Protein AF-A0A8H5JE79-F1 (afdb_monomer)

Solvent-accessible surface area (backbone atoms only — not comparable to full-atom values): 14947 Å² total; per-residue (Å²): 137,82,72,96,77,74,74,81,68,89,36,77,40,83,34,60,46,71,66,40,42,52,53,47,50,51,36,44,74,71,72,41,64,48,36,35,30,17,58,45,84,62,69,69,74,61,84,68,61,38,72,39,44,45,73,55,44,49,55,32,45,77,64,70,46,36,72,64,48,53,76,67,33,45,83,42,38,68,49,76,41,72,56,95,94,38,80,77,47,75,46,80,47,63,47,104,40,89,89,48,37,34,24,33,35,37,49,37,41,58,52,47,48,53,45,49,50,43,34,48,75,75,64,67,45,48,74,41,57,60,36,55,78,76,48,79,44,88,82,69,87,51,86,50,67,47,77,73,88,75,90,87,87,86,86,77,91,84,92,75,86,70,93,78,70,76,77,53,94,44,73,67,30,59,77,66,71,42,52,74,59,56,74,64,66,61,78,83,51,52,65,59,53,49,50,51,56,59,48,49,75,39,68,70,50,41,49,55,53,57,51,53,59,55,76,78,46,79,62,67,62,66,62,53,94,79,50,60,68,68,60,41,53,51,53,47,68,73,48,78,81,87,128

InterPro domains:
  IPR002938 FAD-binding domain [PF01494] (10-134)
  IPR036188 FAD/NAD(P)-binding domain superfamily [G3DSA:3.50.50.60] (6-153)
  IPR036188 FAD/NAD(P)-binding domain superfamily [SSF51905] (9-147)
  IPR050641 Rifampicin monooxygenase-like [PTHR43004] (9-137)

Sequence (243 aa):
MSSPDSKPHPVIIVGAGPVGLITAVNLVKLNVPVLILERNYEVDQSPRAAVYQPCAQAELFESGILDDVRKESVLNDVMTFWKNKERVASITKTQDAIVFPAGLNCPQPKLAKILVDHLLNKYNAEIKFCQKVIQIDPDAGLWRCAFGVKAGMIQMGGYSEDPLGIWADDEVAKEHNMEKWVRTATPEKRPEDTQYYESLADLPNQDMVHVKQWNITLDSRWMEEYEDPEVVKYRISLRPDRL

Structure (mmCIF, N/CA/C/O backbone):
data_AF-A0A8H5JE79-F1
#
_entry.id   AF-A0A8H5JE79-F1
#
loop_
_atom_site.group_PDB
_atom_site.id
_atom_site.type_symbol
_atom_site.label_atom_id
_atom_site.label_alt_id
_atom_site.label_comp_id
_atom_site.label_asym_id
_atom_site.label_entity_id
_atom_site.label_seq_id
_atom_site.pdbx_PDB_ins_code
_atom_site.Cartn_x
_atom_site.Cartn_y
_atom_site.Cartn_z
_atom_site.occupancy
_atom_site.B_iso_or_equiv
_atom_site.auth_seq_id
_atom_site.auth_comp_id
_atom_site.auth_asym_id
_atom_site.auth_atom_id
_atom_site.pdbx_PDB_model_num
ATOM 1 N N . MET A 1 1 ? -22.346 -9.248 28.963 1.00 30.88 1 MET A N 1
ATOM 2 C CA . MET A 1 1 ? -22.000 -8.044 29.747 1.00 30.88 1 MET A CA 1
ATOM 3 C C . MET A 1 1 ? -20.955 -7.278 28.951 1.00 30.88 1 MET A C 1
ATOM 5 O O . MET A 1 1 ? -19.875 -7.809 28.745 1.00 30.88 1 MET A O 1
ATOM 9 N N . SER A 1 2 ? -21.309 -6.126 28.381 1.00 35.28 2 SER A N 1
ATOM 10 C CA . SER A 1 2 ? -20.365 -5.243 27.682 1.00 35.28 2 SER A CA 1
ATOM 11 C C . SER A 1 2 ? -19.540 -4.476 28.713 1.00 35.28 2 SER A C 1
ATOM 13 O O . SER A 1 2 ? -20.116 -3.937 29.657 1.00 35.28 2 SER A O 1
ATOM 15 N N . SER A 1 3 ? -18.215 -4.463 28.556 1.00 34.31 3 SER A N 1
ATOM 16 C CA . SER A 1 3 ? -17.322 -3.707 29.440 1.00 34.31 3 SER A CA 1
ATOM 17 C C . SER A 1 3 ? -17.635 -2.198 29.348 1.00 34.31 3 SER A C 1
ATOM 19 O O . SER A 1 3 ? -17.895 -1.735 28.235 1.00 34.31 3 SER A O 1
ATOM 21 N N . PRO A 1 4 ? -17.624 -1.428 30.454 1.00 36.50 4 PRO A N 1
ATOM 22 C CA . PRO A 1 4 ? -18.112 -0.041 30.491 1.00 36.50 4 PRO A CA 1
ATOM 23 C C . PRO A 1 4 ? -17.281 0.993 29.707 1.00 36.50 4 PRO A C 1
ATOM 25 O O . PRO A 1 4 ? -17.724 2.128 29.573 1.00 36.50 4 PRO A O 1
ATOM 28 N N . ASP A 1 5 ? -16.116 0.616 29.168 1.00 42.38 5 ASP A N 1
ATOM 29 C CA . ASP A 1 5 ? -15.127 1.560 28.617 1.00 42.38 5 ASP A CA 1
ATOM 30 C C . ASP A 1 5 ? -14.991 1.563 27.084 1.00 42.38 5 ASP A C 1
ATOM 32 O O . ASP A 1 5 ? -14.139 2.269 26.540 1.00 42.38 5 ASP A O 1
ATOM 36 N N . SER A 1 6 ? -15.802 0.806 26.335 1.00 49.09 6 SER A N 1
ATOM 37 C CA . SER A 1 6 ? -15.681 0.814 24.870 1.00 49.09 6 SER A CA 1
ATOM 38 C C . SER A 1 6 ? -16.317 2.075 24.273 1.00 49.09 6 SER A C 1
ATOM 40 O O . SER A 1 6 ? -17.497 2.074 23.909 1.00 49.09 6 SER A O 1
ATOM 42 N N . LYS A 1 7 ? -15.545 3.160 24.146 1.00 52.25 7 LYS A N 1
ATOM 43 C CA . LYS A 1 7 ? -15.922 4.262 23.251 1.00 52.25 7 LYS A CA 1
ATOM 44 C C . LYS A 1 7 ? -16.071 3.699 21.829 1.00 52.25 7 LYS A C 1
ATOM 46 O O . LYS A 1 7 ? -15.156 3.022 21.362 1.00 52.25 7 LYS A O 1
ATOM 51 N N . PRO A 1 8 ? -17.197 3.938 21.139 1.00 55.88 8 PRO A N 1
ATOM 52 C CA . PRO A 1 8 ? -17.352 3.492 19.763 1.00 55.88 8 PRO A CA 1
ATOM 53 C C . PRO A 1 8 ? -16.317 4.191 18.873 1.00 55.88 8 PRO A C 1
ATOM 55 O O . PRO A 1 8 ? -16.150 5.409 18.949 1.00 55.88 8 PRO A O 1
ATOM 58 N N . HIS A 1 9 ? -15.622 3.423 18.032 1.00 64.25 9 HIS A N 1
ATOM 59 C CA . HIS A 1 9 ? -14.777 3.993 16.985 1.00 64.25 9 HIS A CA 1
ATOM 60 C C . HIS A 1 9 ? -15.682 4.515 15.863 1.00 64.25 9 HIS A C 1
ATOM 62 O O . HIS A 1 9 ? -16.521 3.751 15.380 1.00 64.25 9 HIS A O 1
ATOM 68 N N . PRO A 1 10 ? -15.541 5.782 15.433 1.00 71.31 10 PRO A N 1
ATOM 69 C CA . PRO A 1 10 ? -16.404 6.342 14.398 1.00 71.31 10 PRO A CA 1
ATOM 70 C C . PRO A 1 10 ? -16.154 5.696 13.030 1.00 71.31 10 PRO A C 1
ATOM 72 O O . PRO A 1 10 ? -17.079 5.605 12.228 1.00 71.31 10 PRO A O 1
ATOM 75 N N . VAL A 1 11 ? -14.933 5.207 12.779 1.00 80.69 11 VAL A N 1
ATOM 76 C CA . VAL A 1 11 ? -14.579 4.460 11.569 1.00 80.69 11 VAL A CA 1
ATOM 77 C C . VAL A 1 11 ? -13.753 3.225 11.929 1.00 80.69 11 VAL A C 1
ATOM 79 O O . VAL A 1 11 ? -12.786 3.304 12.690 1.00 80.69 11 VAL A O 1
ATOM 82 N N . ILE A 1 12 ? -14.120 2.083 11.343 1.00 83.88 12 ILE A N 1
ATOM 83 C CA . ILE A 1 12 ? -13.354 0.835 11.398 1.00 83.88 12 ILE A CA 1
ATOM 84 C C . ILE A 1 12 ? -12.925 0.479 9.975 1.00 83.88 12 ILE A C 1
ATOM 86 O O . ILE A 1 12 ? -13.758 0.411 9.073 1.00 83.88 12 ILE A O 1
ATOM 90 N N . ILE A 1 13 ? -11.632 0.232 9.783 1.00 84.62 13 ILE A N 1
ATOM 91 C CA . ILE A 1 13 ? -11.047 -0.214 8.517 1.00 84.62 13 ILE A CA 1
ATOM 92 C C . ILE A 1 13 ? -10.668 -1.684 8.661 1.00 84.62 13 ILE A C 1
ATOM 94 O O . ILE A 1 13 ? -9.935 -2.062 9.574 1.00 84.62 13 ILE A O 1
ATOM 98 N N . VAL A 1 14 ? -11.155 -2.522 7.750 1.00 87.62 14 VAL A N 1
ATOM 99 C CA . VAL A 1 14 ? -10.850 -3.955 7.737 1.00 87.62 14 VAL A CA 1
ATOM 100 C C . VAL A 1 14 ? -9.756 -4.222 6.704 1.00 87.62 14 VAL A C 1
ATOM 102 O O . VAL A 1 14 ? -10.004 -4.174 5.502 1.00 87.62 14 VAL A O 1
ATOM 105 N N . GLY A 1 15 ? -8.552 -4.514 7.189 1.00 85.50 15 GLY A N 1
ATOM 106 C CA . GLY A 1 15 ? -7.351 -4.802 6.409 1.00 85.50 15 GLY A CA 1
ATOM 107 C C . GLY A 1 15 ? -6.303 -3.687 6.472 1.00 85.50 15 GLY A C 1
ATOM 108 O O . GLY A 1 15 ? -6.580 -2.532 6.159 1.00 85.50 15 GLY A O 1
ATOM 109 N N . ALA A 1 16 ? -5.065 -4.056 6.802 1.00 91.50 16 ALA A N 1
ATOM 110 C CA . ALA A 1 16 ? -3.873 -3.205 6.788 1.00 91.50 16 ALA A CA 1
ATOM 111 C C . ALA A 1 16 ? -3.041 -3.409 5.504 1.00 91.50 16 ALA A C 1
ATOM 113 O O . ALA A 1 16 ? -1.810 -3.414 5.522 1.00 91.50 16 ALA A O 1
ATOM 114 N N . GLY A 1 17 ? -3.718 -3.594 4.367 1.00 91.38 17 GLY A N 1
ATOM 115 C CA . GLY A 1 17 ? -3.093 -3.497 3.047 1.00 91.38 17 GLY A CA 1
ATOM 116 C C . GLY A 1 17 ? -2.887 -2.036 2.618 1.00 91.38 17 GLY A C 1
ATOM 117 O O . GLY A 1 17 ? -3.377 -1.130 3.293 1.00 91.38 17 GLY A O 1
ATOM 118 N N . PRO A 1 18 ? -2.238 -1.779 1.465 1.00 89.31 18 PRO A N 1
ATOM 119 C CA . PRO A 1 18 ? -1.947 -0.418 1.000 1.00 89.31 18 PRO A CA 1
ATOM 120 C C . PRO A 1 18 ? -3.171 0.506 0.969 1.00 89.31 18 PRO A C 1
ATOM 122 O O . PRO A 1 18 ? -3.086 1.641 1.426 1.00 89.31 18 PRO A O 1
ATOM 125 N N . VAL A 1 19 ? -4.323 -0.002 0.509 1.00 90.62 19 VAL A N 1
ATOM 126 C CA . VAL A 1 19 ? -5.587 0.754 0.468 1.00 90.62 19 VAL A CA 1
ATOM 127 C C . VAL A 1 19 ? -6.071 1.108 1.877 1.00 90.62 19 VAL A C 1
ATOM 129 O O . VAL A 1 19 ? -6.316 2.271 2.166 1.00 90.62 19 VAL A O 1
ATOM 132 N N . GLY A 1 20 ? -6.164 0.133 2.786 1.00 91.44 20 GLY A N 1
ATOM 133 C CA . GLY A 1 20 ? -6.629 0.396 4.151 1.00 91.44 20 GLY A CA 1
ATOM 134 C C . GLY A 1 20 ? -5.713 1.360 4.906 1.00 91.44 20 GLY A C 1
ATOM 135 O O . GLY A 1 20 ? -6.188 2.263 5.591 1.00 91.44 20 GLY A O 1
ATOM 136 N N . LEU A 1 21 ? -4.399 1.221 4.719 1.00 94.75 21 LEU A N 1
ATOM 137 C CA . LEU A 1 21 ? -3.400 2.083 5.341 1.00 94.75 21 LEU A CA 1
ATOM 138 C C . LEU A 1 21 ? -3.436 3.522 4.796 1.00 94.75 21 LEU A C 1
ATOM 140 O O . LEU A 1 21 ? -3.412 4.459 5.591 1.00 94.75 21 LEU A O 1
ATOM 144 N N . ILE A 1 22 ? -3.536 3.726 3.475 1.00 93.31 22 ILE A N 1
ATOM 145 C CA . ILE A 1 22 ? -3.621 5.084 2.906 1.00 93.31 22 ILE A CA 1
ATOM 146 C C . ILE A 1 22 ? -4.950 5.762 3.272 1.00 93.31 22 ILE A C 1
ATOM 148 O O . ILE A 1 22 ? -4.963 6.932 3.653 1.00 93.31 22 ILE A O 1
ATOM 152 N N . THR A 1 23 ? -6.062 5.015 3.258 1.00 91.12 23 THR A N 1
ATOM 153 C CA . THR A 1 23 ? -7.367 5.510 3.718 1.00 91.12 23 THR A CA 1
ATOM 154 C C . THR A 1 23 ? -7.301 5.941 5.179 1.00 91.12 23 THR A C 1
ATOM 156 O O . THR A 1 23 ? -7.777 7.024 5.517 1.00 91.12 23 THR A O 1
ATOM 159 N N . ALA A 1 24 ? -6.671 5.135 6.038 1.00 93.31 24 ALA A N 1
ATOM 160 C CA . ALA A 1 24 ? -6.478 5.477 7.439 1.00 93.31 24 ALA A CA 1
ATOM 161 C C . ALA A 1 24 ? -5.695 6.785 7.597 1.00 93.31 24 ALA A C 1
ATOM 163 O O . ALA A 1 24 ? -6.155 7.659 8.325 1.00 93.31 24 ALA A O 1
ATOM 164 N N . VAL A 1 25 ? -4.570 6.947 6.885 1.00 94.88 25 VAL A N 1
ATOM 165 C CA . VAL A 1 25 ? -3.747 8.171 6.929 1.00 94.88 25 VAL A CA 1
ATOM 166 C C . VAL A 1 25 ? -4.568 9.401 6.545 1.00 94.88 25 VAL A C 1
ATOM 168 O O . VAL A 1 25 ? -4.535 10.409 7.252 1.00 94.88 25 VAL A O 1
ATOM 171 N N . ASN A 1 26 ? -5.350 9.320 5.471 1.00 91.19 26 ASN A N 1
ATOM 172 C CA . ASN A 1 26 ? -6.172 10.444 5.026 1.00 91.19 26 ASN A 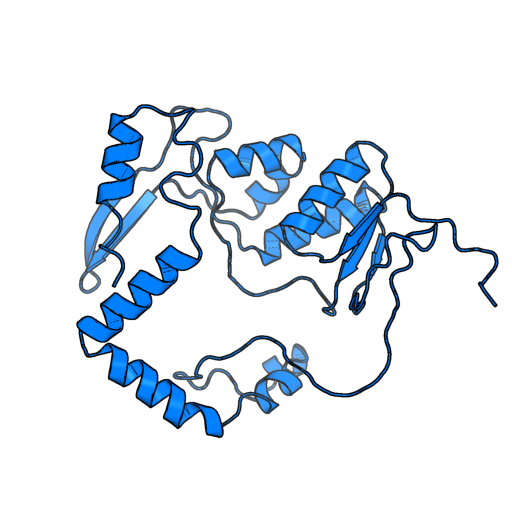CA 1
ATOM 173 C C . ASN A 1 26 ? -7.280 10.800 6.027 1.00 91.19 26 ASN A C 1
ATOM 175 O O . ASN A 1 26 ? -7.520 11.980 6.276 1.00 91.19 26 ASN A O 1
ATOM 179 N N . LEU A 1 27 ? -7.904 9.808 6.667 1.00 89.75 27 LEU A N 1
ATOM 180 C CA . LEU A 1 27 ? -8.922 10.043 7.694 1.00 89.75 27 LEU A CA 1
ATOM 181 C C . LEU A 1 27 ? -8.340 10.680 8.959 1.00 89.75 27 LEU A C 1
ATOM 183 O O . LEU A 1 27 ? -8.866 11.685 9.441 1.00 89.75 27 LEU A O 1
ATOM 187 N N . VAL A 1 28 ? -7.227 10.155 9.478 1.00 92.06 28 VAL A N 1
ATOM 188 C CA . VAL A 1 28 ? -6.629 10.697 10.710 1.00 92.06 28 VAL A CA 1
ATOM 189 C C . VAL A 1 28 ? -6.059 12.098 10.505 1.00 92.06 28 VAL A C 1
ATOM 191 O O . VAL A 1 28 ? -6.130 12.922 11.414 1.00 92.06 28 VAL A O 1
ATOM 194 N N . LYS A 1 29 ? -5.585 12.425 9.295 1.00 90.19 29 LYS A N 1
ATOM 195 C CA . LYS A 1 29 ? -5.202 13.796 8.915 1.00 90.19 29 LYS A CA 1
ATOM 196 C C . LYS A 1 29 ? -6.358 14.787 8.992 1.00 90.19 29 LYS A C 1
ATOM 198 O O . LYS A 1 29 ? -6.129 15.961 9.267 1.00 90.19 29 LYS A O 1
ATOM 203 N N . LEU A 1 30 ? -7.580 14.318 8.761 1.00 88.56 30 LEU A N 1
ATOM 204 C CA . LEU A 1 30 ? -8.810 15.098 8.891 1.00 88.56 30 LEU A CA 1
ATOM 205 C C . LEU A 1 30 ? -9.399 15.032 10.311 1.00 88.56 30 LEU A C 1
ATOM 207 O O . LEU A 1 30 ? -10.541 15.432 10.520 1.00 88.56 30 LEU A O 1
ATOM 211 N N . ASN A 1 31 ? -8.625 14.555 11.293 1.00 90.00 31 ASN A N 1
ATOM 212 C CA . ASN A 1 31 ? -9.040 14.357 12.684 1.00 90.00 31 ASN A CA 1
ATOM 213 C C . ASN A 1 31 ? -10.209 13.374 12.851 1.00 90.00 31 ASN A C 1
ATOM 215 O O . ASN A 1 31 ? -10.970 13.479 13.813 1.00 90.00 31 ASN A O 1
ATOM 219 N N . VAL A 1 32 ? -10.354 12.407 11.939 1.00 85.00 32 VAL A N 1
ATOM 220 C CA . VAL A 1 32 ? -11.315 11.307 12.073 1.00 85.00 32 VAL A CA 1
ATOM 221 C C . VAL A 1 32 ? -10.602 10.110 12.713 1.00 85.00 32 VAL A C 1
ATOM 223 O O . VAL A 1 32 ? -9.719 9.529 12.081 1.00 85.00 32 VAL A O 1
ATOM 226 N N . PRO A 1 33 ? -10.949 9.713 13.954 1.00 82.19 33 PRO A N 1
ATOM 227 C CA . PRO A 1 33 ? -10.340 8.555 14.601 1.00 82.19 33 PRO A CA 1
ATOM 228 C C . PRO A 1 33 ? -10.674 7.257 13.864 1.00 82.19 33 PRO A C 1
ATOM 230 O O . PRO A 1 33 ? -11.833 7.004 13.533 1.00 82.19 33 PRO A O 1
ATOM 233 N N . VAL A 1 34 ? -9.673 6.402 13.664 1.00 83.00 34 VAL A N 1
ATOM 234 C CA . VAL A 1 34 ? -9.834 5.114 12.980 1.00 83.00 34 VAL A CA 1
ATOM 235 C C . VAL A 1 34 ? -9.294 3.969 13.828 1.00 83.00 34 VAL A C 1
ATOM 237 O O . VAL A 1 34 ? -8.289 4.122 14.524 1.00 83.00 34 VAL A O 1
ATOM 240 N N . LEU A 1 35 ? -9.952 2.815 13.731 1.00 84.75 35 LEU A N 1
ATOM 241 C CA . LEU A 1 35 ? -9.422 1.526 14.168 1.00 84.75 35 LEU A CA 1
ATOM 242 C C . LEU A 1 35 ? -9.189 0.646 12.940 1.00 84.75 35 LEU A C 1
ATOM 244 O O . LEU A 1 35 ? -10.124 0.394 12.181 1.00 84.75 35 LEU A O 1
ATOM 248 N N . ILE A 1 36 ? -7.971 0.142 12.767 1.00 88.00 36 ILE A N 1
ATOM 249 C CA . ILE A 1 36 ? -7.640 -0.814 11.706 1.00 88.00 36 ILE A CA 1
ATOM 250 C C . ILE A 1 36 ? -7.617 -2.229 12.287 1.00 88.00 36 ILE A C 1
ATOM 252 O O . ILE A 1 36 ? -6.958 -2.477 13.296 1.00 88.00 36 ILE A O 1
ATOM 256 N N . LEU A 1 37 ? -8.314 -3.164 11.642 1.00 83.12 37 LEU A N 1
ATOM 257 C CA . LEU A 1 37 ? -8.328 -4.587 11.986 1.00 83.12 37 LEU A CA 1
ATOM 258 C C . LEU A 1 37 ? -7.639 -5.386 10.879 1.00 83.12 37 LEU A C 1
ATOM 260 O O . LEU A 1 37 ? -8.144 -5.448 9.761 1.00 83.12 37 LEU A O 1
ATOM 264 N N . GLU A 1 38 ? -6.501 -6.005 11.181 1.00 85.69 38 GLU A N 1
ATOM 265 C CA . GLU A 1 38 ? -5.743 -6.839 10.243 1.00 85.69 38 GLU A CA 1
ATOM 266 C C . GLU A 1 38 ? -5.751 -8.296 10.702 1.00 85.69 38 GLU A C 1
ATOM 268 O O . GLU A 1 38 ? -5.482 -8.591 11.865 1.00 85.69 38 GLU A O 1
ATOM 273 N N . ARG A 1 39 ? -6.040 -9.225 9.784 1.00 80.00 39 ARG A N 1
ATOM 274 C CA . ARG A 1 39 ? -6.118 -10.661 10.089 1.00 80.00 39 ARG A CA 1
ATOM 275 C C . ARG A 1 39 ? -4.745 -11.284 10.348 1.00 80.00 39 ARG A C 1
ATOM 277 O O . ARG A 1 39 ? -4.657 -12.243 11.110 1.00 80.00 39 ARG A O 1
ATOM 284 N N . ASN A 1 40 ? -3.706 -10.772 9.698 1.00 79.12 40 ASN A N 1
ATOM 285 C CA . ASN A 1 40 ? -2.335 -11.239 9.833 1.00 79.12 40 ASN A CA 1
ATOM 286 C C . ASN A 1 40 ? -1.688 -10.659 11.100 1.00 79.12 40 ASN A C 1
ATOM 288 O O . ASN A 1 40 ? -2.205 -9.719 11.702 1.00 79.12 40 ASN A O 1
ATOM 292 N N . TYR A 1 41 ? -0.554 -11.227 11.512 1.00 82.19 41 TYR A N 1
ATOM 293 C CA . TYR A 1 41 ? 0.208 -10.740 12.670 1.00 82.19 41 TYR A CA 1
ATOM 294 C C . TYR A 1 41 ? 1.059 -9.500 12.350 1.00 82.19 41 TYR A C 1
ATOM 296 O O . TYR A 1 41 ? 1.507 -8.815 13.263 1.00 82.19 41 TYR A O 1
ATOM 304 N N . GLU A 1 42 ? 1.259 -9.213 11.065 1.00 82.06 42 GLU A N 1
ATOM 305 C CA . GLU A 1 42 ? 1.980 -8.054 10.547 1.00 82.06 42 GLU A CA 1
ATOM 306 C C . GLU A 1 42 ? 1.437 -7.660 9.163 1.00 82.06 42 GLU A C 1
ATOM 308 O O . GLU A 1 42 ? 0.587 -8.352 8.588 1.00 82.06 42 GLU A O 1
ATOM 313 N N . VAL A 1 43 ? 1.928 -6.544 8.620 1.00 85.25 43 VAL A N 1
ATOM 314 C CA . VAL A 1 43 ? 1.644 -6.151 7.233 1.00 85.25 43 VAL A CA 1
ATOM 315 C C . VAL A 1 43 ? 2.280 -7.135 6.252 1.00 85.25 43 VAL A C 1
ATOM 317 O O . VAL A 1 43 ? 3.345 -7.688 6.506 1.00 85.25 43 VAL A O 1
ATOM 320 N N . ASP A 1 44 ? 1.629 -7.347 5.113 1.00 82.69 44 ASP A N 1
ATOM 321 C CA . ASP A 1 44 ? 2.080 -8.309 4.107 1.00 82.69 44 ASP A CA 1
ATOM 322 C C . ASP A 1 44 ? 3.478 -7.965 3.554 1.00 82.69 44 ASP A C 1
ATOM 324 O O . ASP A 1 44 ? 3.696 -6.868 3.034 1.00 82.69 44 ASP A O 1
ATOM 328 N N . GLN A 1 45 ? 4.399 -8.928 3.654 1.00 83.38 45 GLN A N 1
ATOM 329 C CA . GLN A 1 45 ? 5.795 -8.818 3.221 1.00 83.38 45 GLN A CA 1
ATOM 330 C C . GLN A 1 45 ? 6.026 -9.270 1.767 1.00 83.38 45 GLN A C 1
ATOM 332 O O . GLN A 1 45 ? 7.143 -9.177 1.259 1.00 83.38 45 GLN A O 1
ATOM 337 N N . SER A 1 46 ? 4.994 -9.761 1.074 1.00 75.12 46 SER A N 1
ATOM 338 C CA . SER A 1 46 ? 5.127 -10.220 -0.309 1.00 75.12 46 SER A CA 1
ATOM 339 C C . SER A 1 46 ? 5.487 -9.069 -1.267 1.00 75.12 46 SER A C 1
ATOM 341 O O . SER A 1 46 ? 4.906 -7.978 -1.188 1.00 75.12 46 SER A O 1
ATOM 343 N N . PRO A 1 47 ? 6.416 -9.286 -2.219 1.00 68.19 47 PRO A N 1
ATOM 344 C CA . PRO A 1 47 ? 6.832 -8.271 -3.183 1.00 68.19 47 PRO A CA 1
ATOM 345 C C . PRO A 1 47 ? 5.807 -8.156 -4.323 1.00 68.19 47 PRO A C 1
ATOM 347 O O . PRO A 1 47 ? 6.097 -8.486 -5.469 1.00 68.19 47 PRO A O 1
ATOM 350 N N . ARG A 1 48 ? 4.578 -7.734 -3.999 1.00 76.44 48 ARG A N 1
ATOM 351 C CA . ARG A 1 48 ? 3.490 -7.556 -4.973 1.00 76.44 48 ARG A CA 1
ATOM 352 C C . ARG A 1 48 ? 3.662 -6.253 -5.754 1.00 76.44 48 ARG A C 1
ATOM 354 O O . ARG A 1 48 ? 4.325 -6.229 -6.786 1.00 76.44 48 ARG A O 1
ATOM 361 N N . ALA A 1 49 ? 3.075 -5.156 -5.278 1.00 74.69 49 ALA A N 1
ATOM 362 C CA . ALA A 1 49 ? 3.248 -3.858 -5.918 1.00 74.69 49 ALA A CA 1
ATOM 363 C C . ALA A 1 49 ? 4.644 -3.296 -5.608 1.00 74.69 49 ALA A C 1
ATOM 365 O O . ALA A 1 49 ? 5.069 -3.260 -4.455 1.00 74.69 49 ALA A O 1
ATOM 366 N N . ALA A 1 50 ? 5.366 -2.848 -6.632 1.00 82.38 50 ALA A N 1
ATOM 367 C CA . ALA A 1 50 ? 6.683 -2.240 -6.443 1.00 82.38 50 ALA A CA 1
ATOM 368 C C . ALA A 1 50 ? 6.877 -0.943 -7.230 1.00 82.38 50 ALA A C 1
ATOM 370 O O . ALA A 1 50 ? 7.927 -0.329 -7.098 1.00 82.38 50 ALA A O 1
ATOM 371 N N . VAL A 1 51 ? 5.900 -0.527 -8.046 1.00 88.69 51 VAL A N 1
ATOM 372 C CA . VAL A 1 51 ? 6.026 0.620 -8.955 1.00 88.69 51 VAL A CA 1
ATOM 373 C C . VAL A 1 51 ? 4.889 1.611 -8.727 1.00 88.69 51 VAL A C 1
ATOM 375 O O . VAL A 1 51 ? 3.723 1.265 -8.900 1.00 88.69 51 VAL A O 1
ATOM 378 N N . TYR A 1 52 ? 5.234 2.857 -8.414 1.00 92.31 52 TYR A N 1
ATOM 379 C CA . TYR A 1 52 ? 4.301 3.965 -8.218 1.00 92.31 52 TYR A CA 1
ATOM 380 C C . TYR A 1 52 ? 4.502 5.010 -9.315 1.00 92.31 52 TYR A C 1
ATOM 382 O O . TYR A 1 52 ? 5.462 5.786 -9.309 1.00 92.31 52 TYR A O 1
ATOM 390 N N . GLN A 1 53 ? 3.597 5.007 -10.293 1.00 92.38 53 GLN A N 1
ATOM 391 C CA . GLN A 1 53 ? 3.577 5.989 -11.380 1.00 92.38 53 GLN A CA 1
ATOM 392 C C . GLN A 1 53 ? 3.215 7.392 -10.857 1.00 92.38 53 GLN A C 1
ATOM 394 O O . GLN A 1 53 ? 2.691 7.496 -9.747 1.00 92.38 53 GLN A O 1
ATOM 399 N N . PRO A 1 54 ? 3.459 8.469 -11.629 1.00 91.62 54 PRO A N 1
ATOM 400 C CA . PRO A 1 54 ? 3.164 9.841 -11.208 1.00 91.62 54 PRO A CA 1
ATOM 401 C C . PRO A 1 54 ? 1.759 10.059 -10.624 1.00 91.62 54 PRO A C 1
ATOM 403 O O . PRO A 1 54 ? 1.626 10.747 -9.619 1.00 91.62 54 PRO A O 1
ATOM 406 N N . CYS A 1 55 ? 0.724 9.409 -11.168 1.00 90.56 55 CYS A N 1
ATOM 407 C CA . CYS A 1 55 ? -0.634 9.483 -10.616 1.00 90.56 55 CYS A CA 1
ATOM 408 C C . CYS A 1 55 ? -0.732 8.925 -9.187 1.00 90.56 55 CYS A C 1
ATOM 410 O O . CYS A 1 55 ? -1.309 9.562 -8.317 1.00 90.56 55 CYS A O 1
ATOM 412 N N . ALA A 1 56 ? -0.106 7.780 -8.906 1.00 91.62 56 ALA A N 1
ATOM 413 C CA . ALA A 1 56 ? -0.054 7.233 -7.553 1.00 91.62 56 ALA A CA 1
ATOM 414 C C . ALA A 1 56 ? 0.820 8.095 -6.629 1.00 91.62 56 ALA A C 1
ATOM 416 O O . ALA A 1 56 ? 0.518 8.236 -5.450 1.00 91.62 56 ALA A O 1
ATOM 417 N N . GLN A 1 57 ? 1.892 8.701 -7.150 1.00 94.25 57 GLN A N 1
ATOM 418 C CA . GLN A 1 57 ? 2.710 9.633 -6.369 1.00 94.25 57 GLN A CA 1
ATOM 419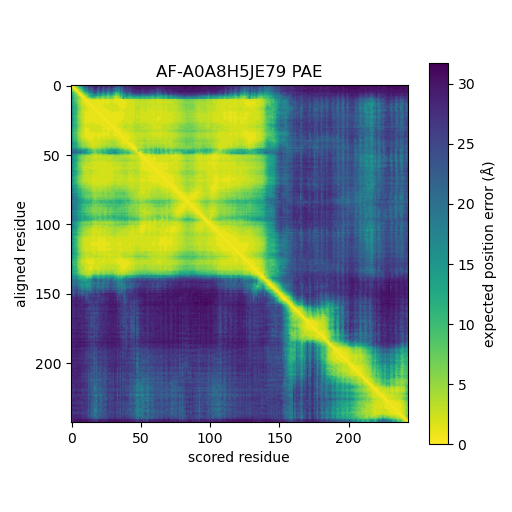 C C . GLN A 1 57 ? 1.944 10.895 -5.966 1.00 94.25 57 GLN A C 1
ATOM 421 O O . GLN A 1 57 ? 2.200 11.400 -4.876 1.00 94.25 57 GLN A O 1
ATOM 426 N N . ALA A 1 58 ? 1.001 11.374 -6.784 1.00 92.62 58 ALA A N 1
ATOM 427 C CA . ALA A 1 58 ? 0.126 12.484 -6.412 1.00 92.62 58 ALA A CA 1
ATOM 428 C C . ALA A 1 58 ? -0.681 12.158 -5.143 1.00 92.62 58 ALA A C 1
ATOM 430 O O . ALA A 1 58 ? -0.662 12.936 -4.195 1.00 92.62 58 ALA A O 1
ATOM 431 N N . GLU A 1 59 ? -1.249 10.954 -5.050 1.00 92.69 59 GLU A N 1
ATOM 432 C CA . GLU A 1 59 ? -1.956 10.493 -3.845 1.00 92.69 59 GLU A CA 1
ATOM 433 C C . GLU A 1 59 ? -1.034 10.415 -2.618 1.00 92.69 59 GLU A C 1
ATOM 435 O O . GLU A 1 59 ? -1.390 10.838 -1.516 1.00 92.69 59 GLU A O 1
ATOM 440 N N . LEU A 1 60 ? 0.193 9.909 -2.792 1.00 94.06 60 LEU A N 1
ATOM 441 C CA . LEU A 1 60 ? 1.195 9.864 -1.719 1.00 94.06 60 LEU A CA 1
ATOM 442 C C . LEU A 1 60 ? 1.626 11.277 -1.282 1.00 94.06 60 LEU A C 1
ATOM 444 O O . LEU A 1 60 ? 1.938 11.500 -0.107 1.00 94.06 60 LEU A O 1
ATOM 448 N N . PHE A 1 61 ? 1.662 12.229 -2.219 1.00 94.62 61 PHE A N 1
ATOM 449 C CA . PHE A 1 61 ? 1.990 13.629 -1.962 1.00 94.62 61 PHE A CA 1
ATOM 450 C C . PHE A 1 61 ? 0.884 14.305 -1.159 1.00 94.62 61 PHE A C 1
ATOM 452 O O . PHE A 1 61 ? 1.160 14.866 -0.099 1.00 94.62 61 PHE A O 1
ATOM 459 N N . GLU A 1 62 ? -0.368 14.173 -1.594 1.00 91.19 62 GLU A N 1
ATOM 460 C CA . GLU A 1 62 ? -1.531 14.695 -0.873 1.00 91.19 62 GLU A CA 1
ATOM 461 C C . GLU A 1 62 ? -1.678 14.055 0.507 1.00 91.19 62 GLU A C 1
ATOM 463 O O . GLU A 1 62 ? -2.009 14.734 1.481 1.00 91.19 62 GLU A O 1
ATOM 468 N N . SER A 1 63 ? -1.322 12.774 0.637 1.00 89.88 63 SER A N 1
ATOM 469 C CA . SER A 1 63 ? -1.257 12.057 1.915 1.00 89.88 63 SER A CA 1
ATOM 470 C C . SER A 1 63 ? -0.097 12.531 2.803 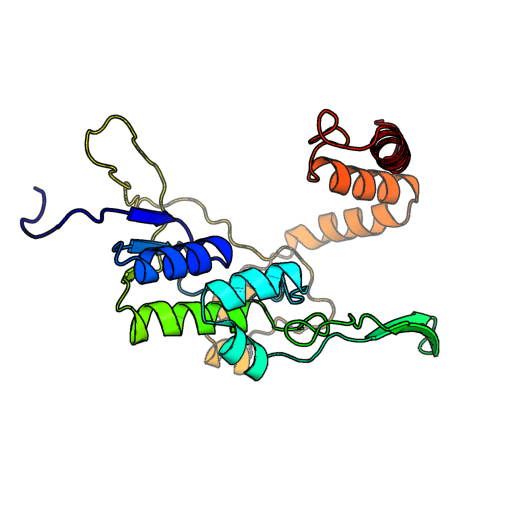1.00 89.88 63 SER A C 1
ATOM 472 O O . SER A 1 63 ? -0.140 12.353 4.019 1.00 89.88 63 SER A O 1
ATOM 474 N N . GLY A 1 64 ? 0.875 13.270 2.262 1.00 92.94 64 GLY A N 1
ATOM 475 C CA . GLY A 1 64 ? 2.004 13.839 3.005 1.00 92.94 64 GLY A CA 1
ATOM 476 C C . GLY A 1 64 ? 3.072 12.812 3.383 1.00 92.94 64 GLY A C 1
ATOM 477 O O . GLY A 1 64 ? 3.781 13.011 4.368 1.00 92.94 64 GLY A O 1
ATOM 478 N N . ILE A 1 65 ? 3.156 11.711 2.631 1.00 94.75 65 ILE A N 1
ATOM 479 C CA . ILE A 1 65 ? 4.093 10.600 2.871 1.00 94.75 65 ILE A CA 1
ATOM 480 C C . ILE A 1 65 ? 5.114 10.427 1.744 1.00 94.75 65 ILE A C 1
ATOM 482 O O . ILE A 1 65 ? 6.076 9.678 1.901 1.00 94.75 65 ILE A O 1
ATOM 486 N N . LEU A 1 66 ? 4.916 11.098 0.603 1.00 95.19 66 LEU A N 1
ATOM 487 C CA . LEU A 1 66 ? 5.739 10.894 -0.589 1.00 95.19 66 LEU A CA 1
ATOM 488 C C . LEU A 1 66 ? 7.234 11.090 -0.329 1.00 95.19 66 LEU A C 1
ATOM 490 O O . LEU A 1 66 ? 8.033 10.332 -0.866 1.00 95.19 66 LEU A O 1
ATOM 494 N N . ASP A 1 67 ? 7.630 12.066 0.485 1.00 95.56 67 ASP A N 1
ATOM 495 C CA . ASP A 1 67 ? 9.053 12.323 0.732 1.00 95.56 67 ASP A CA 1
ATOM 496 C C . ASP A 1 67 ? 9.732 11.190 1.506 1.00 95.56 67 ASP A C 1
ATOM 498 O O . ASP A 1 67 ? 10.887 10.869 1.230 1.00 95.56 67 ASP A O 1
ATOM 502 N N . ASP A 1 68 ? 9.021 10.528 2.420 1.00 96.31 68 ASP A N 1
ATOM 503 C CA . ASP A 1 68 ? 9.543 9.337 3.094 1.00 96.31 68 ASP A CA 1
ATOM 504 C C . ASP A 1 68 ? 9.560 8.132 2.151 1.00 96.31 68 ASP A C 1
ATOM 506 O O . ASP A 1 68 ? 10.527 7.372 2.138 1.00 96.31 68 ASP A O 1
ATOM 510 N N . VAL A 1 69 ? 8.552 8.006 1.280 1.00 95.50 69 VAL A N 1
ATOM 511 C CA . VAL A 1 69 ? 8.545 6.982 0.225 1.00 95.50 69 VAL A CA 1
ATOM 512 C C . VAL A 1 69 ? 9.722 7.175 -0.729 1.00 95.50 69 VAL A C 1
ATOM 514 O O . VAL A 1 69 ? 10.392 6.200 -1.056 1.00 95.50 69 VAL A O 1
ATOM 517 N N . ARG A 1 70 ? 10.033 8.411 -1.137 1.00 95.31 70 ARG A N 1
ATOM 518 C CA . ARG A 1 70 ? 11.167 8.736 -2.019 1.00 95.31 70 ARG A CA 1
ATOM 519 C C . ARG A 1 70 ? 12.508 8.301 -1.437 1.00 95.31 70 ARG A C 1
ATOM 521 O O . ARG A 1 70 ? 13.327 7.787 -2.189 1.00 95.31 70 ARG A O 1
ATOM 528 N N . LYS A 1 71 ? 12.722 8.461 -0.125 1.00 96.19 71 LYS A N 1
ATOM 529 C CA . LYS A 1 71 ? 13.962 8.030 0.554 1.00 96.19 71 LYS A CA 1
ATOM 530 C C . LYS A 1 71 ? 14.185 6.519 0.466 1.00 96.19 71 LYS A C 1
ATOM 532 O O . LYS A 1 71 ? 15.325 6.078 0.401 1.00 96.19 71 LYS A O 1
ATOM 537 N N . GLU A 1 72 ? 13.102 5.745 0.431 1.00 94.81 72 GLU A N 1
ATOM 538 C CA . GLU A 1 72 ? 13.122 4.280 0.319 1.00 94.81 72 GLU A CA 1
ATOM 539 C C . GLU A 1 72 ? 12.881 3.788 -1.125 1.00 94.81 72 GLU A C 1
ATOM 541 O O . GLU A 1 72 ? 12.667 2.594 -1.345 1.00 94.81 72 GLU A O 1
ATOM 546 N N . SER A 1 73 ? 12.880 4.691 -2.114 1.00 95.00 73 SER A N 1
ATOM 547 C CA . SER A 1 73 ? 12.592 4.380 -3.518 1.00 95.00 73 SER A CA 1
ATOM 548 C C . SER A 1 73 ? 13.811 4.537 -4.419 1.00 95.00 73 SER A C 1
ATOM 550 O O . SER A 1 73 ? 14.685 5.367 -4.186 1.00 95.00 73 SER A O 1
ATOM 552 N N . VAL A 1 74 ? 13.795 3.816 -5.538 1.00 93.19 74 VAL A N 1
ATOM 553 C CA . VAL A 1 74 ? 14.667 4.084 -6.689 1.00 93.19 74 VAL A CA 1
ATOM 554 C C . VAL A 1 74 ? 13.852 4.767 -7.783 1.00 93.19 74 VAL A C 1
ATOM 556 O O . VAL A 1 74 ? 12.705 4.392 -8.032 1.00 93.19 74 VAL A O 1
ATOM 559 N N . LEU A 1 75 ? 14.432 5.763 -8.454 1.00 92.38 75 LEU A N 1
ATOM 560 C CA . LEU A 1 75 ? 13.786 6.400 -9.600 1.00 92.38 75 LEU A CA 1
ATOM 561 C C . LEU A 1 75 ? 13.600 5.378 -10.731 1.00 92.38 75 LEU A C 1
ATOM 563 O O . LEU A 1 75 ? 14.518 4.641 -11.082 1.00 92.38 75 LEU A O 1
ATOM 567 N N . ASN A 1 76 ? 12.395 5.317 -11.287 1.00 91.88 76 ASN A N 1
ATOM 568 C CA . ASN A 1 76 ? 12.017 4.389 -12.346 1.00 91.88 76 ASN A CA 1
ATOM 569 C C . ASN A 1 76 ? 11.803 5.144 -13.663 1.00 91.88 76 ASN A C 1
ATOM 571 O O . ASN A 1 76 ? 10.693 5.186 -14.203 1.00 91.88 76 ASN A O 1
ATOM 575 N N . ASP A 1 77 ? 12.870 5.757 -14.162 1.00 93.25 77 ASP A N 1
ATOM 576 C CA . ASP A 1 77 ? 12.898 6.641 -15.331 1.00 93.25 77 ASP A CA 1
ATOM 577 C C . ASP A 1 77 ? 13.302 5.939 -16.633 1.00 93.25 77 ASP A C 1
ATOM 579 O O . ASP A 1 77 ? 13.128 6.503 -17.708 1.00 93.25 77 ASP A O 1
ATOM 583 N N . VAL A 1 78 ? 13.772 4.693 -16.574 1.00 91.38 78 VAL A N 1
ATOM 584 C CA . VAL A 1 78 ? 14.135 3.902 -17.756 1.00 91.38 78 VAL A CA 1
ATOM 585 C C . VAL A 1 78 ? 13.549 2.496 -17.657 1.00 91.38 78 VAL A C 1
ATOM 587 O O . VAL A 1 78 ? 13.503 1.878 -16.597 1.00 91.38 78 VAL A O 1
ATOM 590 N N . MET A 1 79 ? 13.064 1.976 -18.780 1.00 90.25 79 MET A N 1
ATOM 591 C CA . MET A 1 79 ? 12.701 0.572 -18.961 1.00 90.25 79 MET A CA 1
ATOM 592 C C . MET A 1 79 ? 13.621 -0.035 -20.015 1.00 90.25 79 MET A C 1
ATOM 594 O O . MET A 1 79 ? 13.858 0.576 -21.053 1.00 90.25 79 MET A O 1
ATOM 598 N N . THR A 1 80 ? 14.152 -1.228 -19.758 1.00 93.00 80 THR A N 1
ATOM 599 C CA . THR A 1 80 ? 15.042 -1.925 -20.695 1.00 93.00 80 THR A CA 1
ATOM 600 C C . THR A 1 80 ? 14.469 -3.285 -21.060 1.00 93.00 80 THR A C 1
ATOM 602 O O . THR A 1 80 ? 13.882 -3.961 -20.219 1.00 93.00 80 THR A O 1
ATOM 605 N N . PHE A 1 81 ? 14.644 -3.676 -22.318 1.00 88.81 81 PHE A N 1
ATOM 606 C CA . PHE A 1 81 ? 14.204 -4.959 -22.851 1.00 88.81 81 PHE A CA 1
ATOM 607 C C . PHE A 1 81 ? 15.431 -5.796 -23.185 1.00 88.81 81 PHE A C 1
ATOM 609 O O . PHE A 1 81 ? 16.364 -5.307 -23.828 1.00 88.81 81 PHE A O 1
ATOM 616 N N . TRP A 1 82 ? 15.422 -7.051 -22.746 1.00 93.56 82 TRP A N 1
ATOM 617 C CA . TRP A 1 82 ? 16.549 -7.967 -22.872 1.00 93.56 82 TRP A CA 1
ATOM 618 C C . TRP A 1 82 ? 16.120 -9.241 -23.594 1.00 93.56 82 TRP A C 1
ATOM 620 O O . TRP A 1 82 ? 15.050 -9.782 -23.326 1.00 93.56 82 TRP A O 1
ATOM 630 N N . LYS A 1 83 ? 16.973 -9.737 -24.489 1.00 91.44 83 LYS A N 1
ATOM 631 C CA . LYS A 1 83 ? 16.827 -11.030 -25.164 1.00 91.44 83 LYS A CA 1
ATOM 632 C C . LYS A 1 83 ? 18.180 -11.726 -25.135 1.00 91.44 83 LYS A C 1
ATOM 634 O O . LYS A 1 83 ? 19.180 -11.112 -25.475 1.00 91.44 83 LYS A O 1
ATOM 639 N N . ASN A 1 84 ? 18.228 -12.989 -24.713 1.00 93.44 84 ASN A N 1
ATOM 640 C CA . ASN A 1 84 ? 19.472 -13.771 -24.642 1.00 93.44 84 ASN A CA 1
ATOM 641 C C . ASN A 1 84 ? 20.614 -13.070 -23.875 1.00 93.44 84 ASN A C 1
ATOM 643 O O . ASN A 1 84 ? 21.767 -13.143 -24.279 1.00 93.44 84 ASN A O 1
ATOM 647 N N . LYS A 1 85 ? 20.293 -12.394 -22.761 1.00 90.94 85 LYS A N 1
ATOM 648 C CA . LYS A 1 85 ? 21.238 -11.590 -21.954 1.00 90.94 85 LYS A CA 1
ATOM 649 C C . LYS A 1 85 ? 21.827 -10.363 -22.669 1.00 90.94 85 LYS A C 1
ATOM 651 O O . LYS A 1 85 ? 22.703 -9.711 -22.112 1.00 90.94 85 LYS A O 1
ATOM 656 N N . GLU A 1 86 ? 21.305 -9.992 -23.833 1.00 89.94 86 GLU A N 1
ATOM 657 C CA . GLU A 1 86 ? 21.648 -8.754 -24.531 1.00 89.94 86 GLU A CA 1
ATOM 658 C C . GLU A 1 86 ? 20.493 -7.756 -24.448 1.00 89.94 86 GLU A C 1
ATOM 660 O O . GLU A 1 86 ? 19.320 -8.114 -24.588 1.00 89.94 86 GLU A O 1
ATOM 665 N N . ARG A 1 87 ? 20.813 -6.480 -24.215 1.00 94.19 87 ARG A N 1
ATOM 666 C CA . ARG A 1 87 ? 19.815 -5.407 -24.214 1.00 94.19 87 ARG A CA 1
ATOM 667 C C . ARG A 1 87 ? 19.442 -5.069 -25.656 1.00 94.19 87 ARG A C 1
ATOM 669 O O . ARG A 1 87 ? 20.276 -4.565 -26.399 1.00 94.19 87 ARG A O 1
ATOM 676 N N . VAL A 1 88 ? 18.182 -5.285 -26.020 1.00 96.44 88 VAL A N 1
ATOM 677 C CA . VAL A 1 88 ? 17.672 -5.064 -27.385 1.00 96.44 88 VAL A CA 1
ATOM 678 C C . VAL A 1 88 ? 16.957 -3.726 -27.558 1.00 96.44 88 VAL A C 1
ATOM 680 O O . VAL A 1 88 ? 16.900 -3.208 -28.668 1.00 96.44 88 VAL A O 1
ATOM 683 N N . ALA A 1 89 ? 16.423 -3.147 -26.479 1.00 92.00 89 ALA A N 1
ATOM 684 C CA . ALA A 1 89 ? 15.776 -1.838 -26.513 1.00 92.00 89 ALA A CA 1
ATOM 685 C C . ALA A 1 89 ? 15.780 -1.162 -25.135 1.00 92.00 89 ALA A C 1
ATOM 687 O O . ALA A 1 89 ? 15.938 -1.811 -24.096 1.00 92.00 89 ALA A O 1
ATOM 688 N N . SER A 1 90 ? 15.565 0.152 -25.127 1.00 92.19 90 SER A N 1
ATOM 689 C CA . SER A 1 90 ? 15.323 0.937 -23.917 1.00 92.19 90 SER A CA 1
ATOM 690 C C . SER A 1 90 ? 14.336 2.063 -24.188 1.00 92.19 90 SER A C 1
ATOM 692 O O . SER A 1 90 ? 14.399 2.692 -25.240 1.00 92.19 90 SER A O 1
ATOM 694 N N . ILE A 1 91 ? 13.467 2.336 -23.219 1.00 91.50 91 ILE A N 1
ATOM 695 C CA . ILE A 1 91 ? 12.498 3.430 -23.246 1.00 91.50 91 ILE A CA 1
ATOM 696 C C . 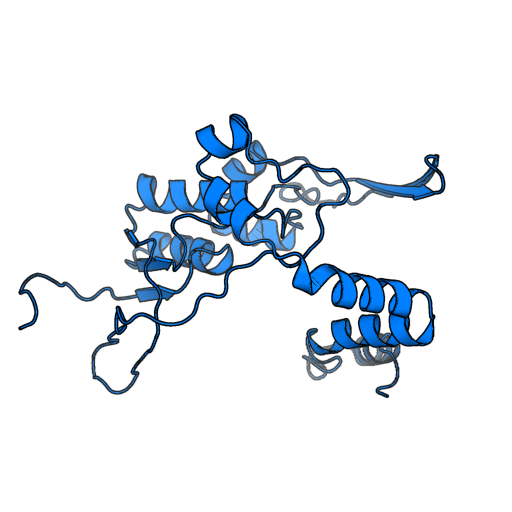ILE A 1 91 ? 12.748 4.312 -22.027 1.00 91.50 91 ILE A C 1
ATOM 698 O O . ILE A 1 91 ? 12.736 3.823 -20.895 1.00 91.50 91 ILE A O 1
ATOM 702 N N . THR A 1 92 ? 12.942 5.607 -22.256 1.00 93.38 92 THR A N 1
ATOM 703 C CA . THR A 1 92 ? 12.936 6.618 -21.194 1.00 93.38 92 THR A CA 1
ATOM 704 C C . THR A 1 92 ? 11.488 6.957 -20.838 1.00 93.38 92 THR A C 1
ATOM 706 O O . THR A 1 92 ? 10.658 7.173 -21.717 1.00 93.38 92 THR A O 1
ATOM 709 N N . LYS A 1 93 ? 11.180 6.984 -19.544 1.00 88.81 93 LYS A N 1
ATOM 710 C CA . LYS A 1 93 ? 9.852 7.182 -18.943 1.00 88.81 93 LYS A CA 1
ATOM 711 C C . LYS A 1 93 ? 9.819 8.434 -18.060 1.00 88.81 93 LYS A C 1
ATOM 713 O O . LYS A 1 93 ? 9.185 8.442 -17.004 1.00 88.81 93 LYS A O 1
ATOM 718 N N . THR A 1 94 ? 10.560 9.460 -18.451 1.00 90.31 94 THR A N 1
ATOM 719 C CA . THR A 1 94 ? 10.542 10.758 -17.779 1.00 90.31 94 THR A CA 1
ATOM 720 C C . THR A 1 94 ? 9.370 11.594 -18.277 1.00 90.31 94 THR A C 1
ATOM 722 O O . THR A 1 94 ? 8.974 11.487 -19.438 1.00 90.31 94 THR A O 1
ATOM 725 N N . GLN A 1 95 ? 8.838 12.446 -17.414 1.00 85.62 95 GLN A N 1
ATOM 726 C CA . GLN A 1 95 ? 7.836 13.451 -17.746 1.00 85.62 95 GLN A CA 1
ATOM 727 C C . GLN A 1 95 ? 8.447 14.847 -17.650 1.00 85.62 95 GLN A C 1
ATOM 729 O O . GLN A 1 95 ? 9.366 15.072 -16.862 1.00 85.62 95 GLN A O 1
ATOM 734 N N . ASP A 1 96 ? 7.911 15.792 -18.422 1.00 88.00 96 ASP A N 1
ATOM 735 C CA . ASP A 1 96 ? 8.249 17.214 -18.305 1.00 88.00 96 ASP A CA 1
ATOM 736 C C . ASP A 1 96 ? 7.515 17.833 -17.102 1.00 88.00 96 ASP A C 1
ATOM 738 O O . ASP A 1 96 ? 6.602 18.647 -17.227 1.00 88.00 96 ASP A O 1
ATOM 742 N N . ALA A 1 97 ? 7.834 17.328 -15.909 1.00 85.06 97 ALA A N 1
ATOM 743 C CA . ALA A 1 97 ? 7.204 17.702 -14.653 1.00 85.06 97 ALA A CA 1
ATOM 744 C C . ALA A 1 97 ? 8.244 17.747 -13.529 1.00 85.06 97 ALA A C 1
ATOM 746 O O . ALA A 1 97 ? 9.010 16.807 -13.330 1.00 85.06 97 ALA A O 1
ATOM 747 N N . ILE A 1 98 ? 8.233 18.828 -12.744 1.00 82.50 98 ILE A N 1
ATOM 748 C CA . ILE A 1 98 ? 9.191 19.030 -11.642 1.00 82.50 98 ILE A CA 1
ATOM 749 C C . ILE A 1 98 ? 8.843 18.147 -10.436 1.00 82.50 98 ILE A C 1
ATOM 751 O O . ILE A 1 98 ? 9.727 17.600 -9.782 1.00 82.50 98 ILE A O 1
ATOM 755 N N . VAL A 1 99 ? 7.549 18.007 -10.125 1.00 86.12 99 VAL A N 1
ATOM 756 C CA . VAL A 1 99 ? 7.102 17.325 -8.900 1.00 86.12 99 VAL A CA 1
ATOM 757 C C . VAL A 1 99 ? 7.138 15.804 -9.060 1.00 86.12 99 VAL A C 1
ATOM 759 O O . VAL A 1 99 ? 7.557 15.107 -8.140 1.00 86.12 99 VAL A O 1
ATOM 762 N N . PHE A 1 100 ? 6.754 15.275 -10.223 1.00 92.81 100 PHE A N 1
ATOM 763 C CA . PHE A 1 100 ? 6.708 13.833 -10.489 1.00 92.81 100 PHE A CA 1
ATOM 764 C C . PHE A 1 100 ? 7.453 13.503 -11.795 1.00 92.81 100 PHE A C 1
ATOM 766 O O . PHE A 1 100 ? 6.822 13.183 -12.801 1.00 92.81 100 PHE A O 1
ATOM 773 N N . PRO A 1 101 ? 8.795 13.599 -11.812 1.00 91.38 101 PRO A N 1
ATOM 774 C CA . PRO A 1 101 ? 9.576 13.511 -13.048 1.00 91.38 101 PRO A CA 1
ATOM 775 C C . PRO A 1 101 ? 9.592 12.108 -13.670 1.00 91.38 101 PRO A C 1
ATOM 777 O O . PRO A 1 101 ? 9.856 11.973 -14.859 1.00 91.38 101 PRO A O 1
ATOM 780 N N . ALA A 1 102 ? 9.332 11.055 -12.891 1.00 93.75 102 ALA A N 1
ATOM 781 C CA . ALA A 1 102 ? 9.214 9.674 -13.358 1.00 93.75 102 ALA A CA 1
ATOM 782 C C . ALA A 1 102 ? 8.477 8.821 -12.314 1.00 93.75 102 ALA A C 1
ATOM 784 O O . ALA A 1 102 ? 8.119 9.307 -11.239 1.00 93.75 102 ALA A O 1
ATOM 785 N N . GLY A 1 103 ? 8.275 7.534 -12.604 1.00 93.31 103 GLY A N 1
ATOM 786 C CA . GLY A 1 103 ? 7.804 6.570 -11.609 1.00 93.31 103 GLY A CA 1
ATOM 787 C C . GLY A 1 103 ? 8.818 6.354 -10.477 1.00 93.31 103 GLY A C 1
ATOM 788 O O . GLY A 1 103 ? 10.008 6.620 -10.633 1.00 93.31 103 GLY A O 1
ATOM 789 N N . LEU A 1 104 ? 8.360 5.806 -9.354 1.00 94.25 104 LEU A N 1
ATOM 790 C CA . LEU A 1 104 ? 9.209 5.336 -8.259 1.00 94.25 104 LEU A CA 1
ATOM 791 C C . LEU A 1 104 ? 9.089 3.824 -8.124 1.00 94.25 104 LEU A C 1
ATOM 793 O O . LEU A 1 104 ? 7.987 3.285 -8.201 1.00 94.25 104 LEU A O 1
ATOM 797 N N . ASN A 1 105 ? 10.210 3.154 -7.885 1.00 93.88 105 ASN A N 1
ATOM 798 C CA . ASN A 1 105 ? 10.231 1.765 -7.466 1.00 93.88 105 ASN A CA 1
ATOM 799 C C . ASN A 1 105 ? 10.418 1.703 -5.950 1.00 93.88 105 ASN A C 1
ATOM 801 O O . ASN A 1 105 ? 11.506 1.996 -5.460 1.00 93.88 105 ASN A O 1
ATOM 805 N N . CYS A 1 106 ? 9.377 1.312 -5.219 1.00 93.38 106 CYS A N 1
ATOM 806 C CA . CYS A 1 106 ? 9.437 1.067 -3.781 1.00 93.38 106 CYS A CA 1
ATOM 807 C C . CYS A 1 106 ? 8.674 -0.220 -3.447 1.00 93.38 106 CYS A C 1
ATOM 809 O O . CYS A 1 106 ? 7.499 -0.346 -3.803 1.00 93.38 106 CYS A O 1
ATOM 811 N N . PRO A 1 107 ? 9.311 -1.196 -2.778 1.00 91.19 107 PRO A N 1
ATOM 812 C CA . PRO A 1 107 ? 8.635 -2.424 -2.383 1.00 91.19 107 PRO A CA 1
ATOM 813 C C . PRO A 1 107 ? 7.397 -2.138 -1.522 1.00 91.19 107 PRO A C 1
ATOM 815 O O . PRO A 1 107 ? 7.465 -1.360 -0.571 1.00 91.19 107 PRO A O 1
ATOM 818 N N . GLN A 1 108 ? 6.274 -2.807 -1.796 1.00 88.62 108 GLN A N 1
ATOM 819 C CA . GLN A 1 108 ? 5.054 -2.686 -0.987 1.00 88.62 108 GLN A CA 1
ATOM 820 C C . GLN A 1 108 ? 5.291 -2.812 0.532 1.00 88.62 108 GLN A C 1
ATOM 822 O O . GLN A 1 108 ? 4.709 -2.007 1.262 1.00 88.62 108 GLN A O 1
ATOM 827 N N . PRO A 1 109 ? 6.143 -3.726 1.041 1.00 90.62 109 PRO A N 1
ATOM 828 C CA . PRO A 1 109 ? 6.387 -3.817 2.482 1.00 90.62 109 PRO A CA 1
ATOM 829 C C . PRO A 1 109 ? 7.018 -2.547 3.068 1.00 90.62 109 PRO A C 1
ATOM 831 O O . PRO A 1 109 ? 6.693 -2.146 4.185 1.00 90.62 109 PRO A O 1
ATOM 834 N N . LYS A 1 110 ? 7.868 -1.859 2.293 1.00 93.25 110 LYS A N 1
ATOM 835 C CA . LYS A 1 110 ? 8.463 -0.572 2.679 1.00 93.25 110 LYS A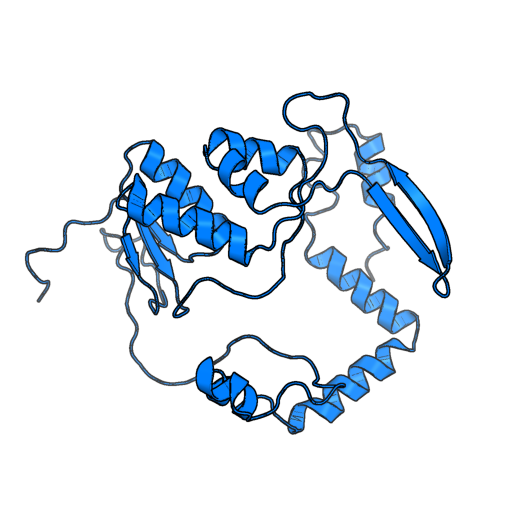 CA 1
ATOM 836 C C . LYS A 1 110 ? 7.409 0.528 2.735 1.00 93.25 110 LYS A C 1
ATOM 838 O O . LYS A 1 110 ? 7.336 1.233 3.738 1.00 93.25 110 LYS A O 1
ATOM 843 N N . LEU A 1 111 ? 6.546 0.621 1.719 1.00 94.06 111 LEU A N 1
ATOM 844 C CA . LEU A 1 111 ? 5.415 1.554 1.740 1.00 94.06 111 LEU A CA 1
ATOM 845 C C . LEU A 1 111 ? 4.498 1.295 2.947 1.00 94.06 111 LEU A C 1
ATOM 847 O O . LEU A 1 111 ? 4.149 2.229 3.666 1.00 94.06 111 LEU A O 1
ATOM 851 N N . ALA A 1 112 ? 4.128 0.034 3.186 1.00 94.38 112 ALA A N 1
ATOM 852 C CA . ALA A 1 112 ? 3.270 -0.349 4.303 1.00 94.38 112 ALA A CA 1
ATOM 853 C C . ALA A 1 112 ? 3.900 0.025 5.650 1.00 94.38 112 ALA A C 1
ATOM 855 O O . ALA A 1 112 ? 3.219 0.584 6.507 1.00 94.38 112 ALA A O 1
ATOM 856 N N . LYS A 1 113 ? 5.208 -0.207 5.813 1.00 94.56 113 LYS A N 1
ATOM 857 C CA . LYS A 1 113 ? 5.946 0.213 7.005 1.00 94.56 113 LYS A CA 1
ATOM 858 C C . LYS A 1 113 ? 5.894 1.728 7.213 1.00 94.56 113 LYS A C 1
ATOM 860 O O . LYS A 1 113 ? 5.561 2.155 8.312 1.00 94.56 113 LYS A O 1
ATOM 865 N N . ILE A 1 114 ? 6.168 2.528 6.179 1.00 96.12 114 ILE A N 1
ATOM 866 C CA . ILE A 1 114 ? 6.105 3.999 6.264 1.00 96.12 114 ILE A CA 1
ATOM 867 C C . ILE A 1 114 ? 4.710 4.447 6.717 1.00 96.12 114 ILE A C 1
ATOM 869 O O . ILE A 1 114 ? 4.581 5.259 7.630 1.00 96.12 114 ILE A O 1
ATOM 873 N N . LEU A 1 115 ? 3.659 3.887 6.115 1.00 96.50 115 LEU A N 1
ATOM 874 C CA . LEU A 1 115 ? 2.275 4.200 6.468 1.00 96.50 115 LEU A CA 1
ATOM 875 C C . LEU A 1 115 ? 1.950 3.841 7.924 1.00 96.50 115 LEU A C 1
ATOM 877 O O . LEU A 1 115 ? 1.376 4.660 8.639 1.00 96.50 115 LEU A O 1
ATOM 881 N N . VAL A 1 116 ? 2.334 2.643 8.374 1.00 96.56 116 VAL A N 1
ATOM 882 C CA . VAL A 1 116 ? 2.152 2.203 9.766 1.00 96.56 116 VAL A CA 1
ATOM 883 C C . VAL A 1 116 ? 2.909 3.115 10.731 1.00 96.56 116 VAL A C 1
ATOM 885 O O . VAL A 1 116 ? 2.336 3.541 11.731 1.00 96.56 116 VAL A O 1
ATOM 888 N N . ASP A 1 117 ? 4.156 3.474 10.422 1.00 95.50 117 ASP A N 1
ATOM 889 C CA . ASP A 1 117 ? 4.966 4.350 11.270 1.00 95.50 117 ASP A CA 1
ATOM 890 C C . ASP A 1 117 ? 4.328 5.745 11.403 1.00 95.50 117 ASP A C 1
ATOM 892 O O . ASP A 1 117 ? 4.290 6.298 12.504 1.00 95.50 117 ASP A O 1
ATOM 896 N N . HIS A 1 118 ? 3.772 6.302 10.320 1.00 95.25 118 HIS A N 1
ATOM 897 C CA . HIS A 1 118 ? 3.009 7.557 10.371 1.00 95.25 118 HIS A CA 1
ATOM 898 C C . HIS A 1 118 ? 1.741 7.408 11.216 1.00 95.25 118 HIS A C 1
ATOM 900 O O . HIS A 1 118 ? 1.481 8.232 12.093 1.00 95.25 118 HIS A O 1
ATOM 906 N N . LEU A 1 119 ? 0.957 6.354 10.989 1.00 95.62 119 LEU A N 1
ATOM 907 C CA . LEU A 1 119 ? -0.280 6.100 11.728 1.00 95.62 119 LEU A CA 1
ATOM 908 C C . LEU A 1 119 ? -0.034 5.994 13.236 1.00 95.62 119 LEU A C 1
ATOM 910 O O . LEU A 1 119 ? -0.724 6.660 14.004 1.00 95.62 119 LEU A O 1
ATOM 914 N N . LEU A 1 120 ? 0.964 5.216 13.654 1.00 94.06 120 LEU A N 1
ATOM 915 C CA . LEU A 1 120 ? 1.256 4.980 15.068 1.00 94.06 120 LEU A CA 1
ATOM 916 C C . LEU A 1 120 ? 1.940 6.180 15.733 1.00 94.06 120 LEU A C 1
ATOM 918 O O . LEU A 1 120 ? 1.515 6.602 16.803 1.00 94.06 120 LEU A O 1
ATOM 922 N N . ASN A 1 121 ? 2.973 6.753 15.107 1.00 93.50 121 ASN A N 1
ATOM 923 C CA . ASN A 1 121 ? 3.841 7.724 15.785 1.00 93.50 121 ASN A CA 1
ATOM 924 C C . ASN A 1 121 ? 3.426 9.183 15.568 1.00 93.50 121 ASN A C 1
ATOM 926 O O . ASN A 1 121 ? 3.690 10.026 16.421 1.00 93.50 121 ASN A O 1
ATOM 930 N N . LYS A 1 122 ? 2.807 9.504 14.425 1.00 92.94 122 LYS A N 1
ATOM 931 C CA . LYS A 1 122 ? 2.409 10.880 14.086 1.00 92.94 122 LYS A CA 1
ATOM 932 C C . LYS A 1 122 ? 0.944 11.150 14.405 1.00 92.94 122 LYS A C 1
ATOM 934 O O . LYS A 1 122 ? 0.619 12.233 14.880 1.00 92.94 122 LYS A O 1
ATOM 939 N N . TYR A 1 123 ? 0.074 10.179 14.135 1.00 92.19 123 TYR A N 1
ATOM 940 C CA . TYR A 1 123 ? -1.376 10.338 14.282 1.00 92.19 123 TYR A CA 1
ATOM 941 C C . TYR A 1 123 ? -1.973 9.567 15.463 1.00 92.19 123 TYR A C 1
ATOM 943 O O . TYR A 1 123 ? -3.153 9.743 15.759 1.00 92.19 123 TYR A O 1
ATOM 951 N N . ASN A 1 124 ? -1.171 8.745 16.148 1.00 88.25 124 ASN A N 1
ATOM 952 C CA . ASN A 1 124 ? -1.582 7.960 17.311 1.00 88.25 124 ASN A CA 1
ATOM 953 C C . ASN A 1 124 ? -2.836 7.095 17.041 1.00 88.25 124 ASN A C 1
ATOM 955 O O . ASN A 1 124 ? -3.714 6.956 17.897 1.00 88.25 124 ASN A O 1
ATOM 959 N N . ALA A 1 125 ? -2.928 6.561 15.819 1.00 90.50 125 ALA A N 1
ATOM 960 C CA . ALA A 1 125 ? -4.010 5.703 15.354 1.00 90.50 125 ALA A CA 1
ATOM 961 C C . ALA A 1 125 ? -3.901 4.291 15.946 1.00 90.50 125 ALA A C 1
ATOM 963 O O . ALA A 1 125 ? -2.822 3.840 16.331 1.00 90.50 125 ALA A O 1
ATOM 964 N N . GLU A 1 126 ? -5.019 3.567 15.978 1.00 89.25 126 GLU A N 1
ATOM 965 C CA . GLU A 1 126 ? -5.070 2.219 16.537 1.00 89.25 126 GLU A CA 1
ATOM 966 C C . GLU A 1 126 ? -5.076 1.164 15.427 1.00 89.25 126 GLU A C 1
ATOM 968 O O . GLU A 1 126 ? -5.941 1.160 14.548 1.00 89.25 126 GLU A O 1
ATOM 973 N N . ILE A 1 127 ? -4.119 0.238 15.486 1.00 89.75 127 ILE A N 1
ATOM 974 C CA . ILE A 1 127 ? -4.022 -0.905 14.576 1.00 89.75 127 ILE A CA 1
ATOM 975 C C . ILE A 1 127 ? -4.000 -2.176 15.418 1.00 89.75 127 ILE A C 1
ATOM 977 O O . ILE A 1 127 ? -3.142 -2.339 16.285 1.00 89.75 127 ILE A O 1
ATOM 981 N N . LYS A 1 128 ? -4.933 -3.092 15.155 1.00 83.50 128 LYS A N 1
ATOM 982 C CA . LYS A 1 128 ? -4.987 -4.406 15.794 1.00 83.50 128 LYS A CA 1
ATOM 983 C C . LYS A 1 128 ? -4.738 -5.500 14.768 1.00 83.50 128 LYS A C 1
ATOM 985 O O . LYS A 1 128 ? -5.587 -5.787 13.926 1.00 83.50 128 LYS A O 1
ATOM 990 N N . PHE A 1 129 ? -3.580 -6.130 14.895 1.00 80.56 129 PHE A N 1
ATOM 991 C CA . PHE A 1 129 ? -3.225 -7.350 14.181 1.00 80.56 129 PHE A CA 1
ATOM 992 C C . PHE A 1 129 ? -3.905 -8.578 14.805 1.00 80.56 129 PHE A C 1
ATOM 994 O O . PHE A 1 129 ? -4.439 -8.527 15.921 1.00 80.56 129 PHE A O 1
ATOM 1001 N N . CYS A 1 130 ? -3.893 -9.693 14.076 1.00 80.69 130 CYS A N 1
ATOM 1002 C CA . CYS A 1 130 ? -4.568 -10.941 14.439 1.00 80.69 130 CYS A CA 1
ATOM 1003 C C . CYS A 1 130 ? -6.088 -10.792 14.667 1.00 80.69 130 CYS A C 1
ATOM 1005 O O . CYS A 1 130 ? -6.688 -11.563 15.416 1.00 80.69 130 CYS A O 1
ATOM 1007 N N . GLN A 1 131 ? -6.724 -9.811 14.023 1.00 77.12 131 GLN A N 1
ATOM 1008 C CA . GLN A 1 131 ? -8.160 -9.545 14.089 1.00 77.12 131 GLN A CA 1
ATOM 1009 C C . GLN A 1 131 ? -8.820 -9.872 12.750 1.00 77.12 131 GLN A C 1
ATOM 1011 O O . GLN A 1 131 ? -8.886 -9.049 11.837 1.00 77.12 131 GLN A O 1
ATOM 1016 N N . LYS A 1 132 ? -9.343 -11.094 12.621 1.00 76.81 132 LYS A N 1
ATOM 1017 C CA . LYS A 1 132 ? -10.151 -11.483 11.460 1.00 76.81 132 LYS A CA 1
ATOM 1018 C C . LYS A 1 132 ? -11.607 -11.073 11.677 1.00 76.81 132 LYS A C 1
ATOM 1020 O O . LYS A 1 132 ? -12.294 -11.646 12.520 1.00 76.81 132 LYS A O 1
ATOM 1025 N N . VAL A 1 133 ? -12.090 -10.129 10.875 1.00 71.69 133 VAL A N 1
ATOM 1026 C CA . VAL A 1 133 ? -13.520 -9.798 10.811 1.00 71.69 133 VAL A CA 1
ATOM 1027 C C . VAL A 1 133 ? -14.246 -10.895 10.032 1.00 71.69 133 VAL A C 1
ATOM 1029 O O . VAL A 1 133 ? -13.852 -11.227 8.915 1.00 71.69 133 VAL A O 1
ATOM 1032 N N . ILE A 1 134 ? -15.280 -11.482 10.637 1.00 72.69 134 ILE A N 1
ATOM 1033 C CA . ILE A 1 134 ? -16.054 -12.591 10.045 1.00 72.69 134 ILE A CA 1
ATOM 1034 C C . ILE A 1 134 ? -17.455 -12.180 9.592 1.00 72.69 134 ILE A C 1
ATOM 1036 O O . ILE A 1 134 ? -18.037 -12.843 8.742 1.00 72.69 134 ILE A O 1
ATOM 1040 N N . GLN A 1 135 ? -17.996 -11.104 10.161 1.00 66.94 135 GLN A N 1
ATOM 1041 C CA . GLN A 1 135 ? -19.336 -10.618 9.869 1.00 66.94 135 GLN A CA 1
ATOM 1042 C C . GLN A 1 135 ? -19.433 -9.131 10.210 1.00 66.94 135 GLN A C 1
ATOM 1044 O O . GLN A 1 135 ? -18.839 -8.672 11.191 1.00 66.94 135 GLN A O 1
ATOM 1049 N N . ILE A 1 136 ? -20.210 -8.415 9.401 1.00 65.94 136 ILE A N 1
ATOM 1050 C CA . ILE A 1 136 ? -20.639 -7.037 9.627 1.00 65.94 136 ILE A CA 1
ATOM 1051 C C . ILE A 1 136 ? -22.169 -7.057 9.611 1.00 65.94 136 ILE A C 1
ATOM 1053 O O . ILE A 1 136 ? -22.758 -7.568 8.662 1.00 65.94 136 ILE A O 1
ATOM 1057 N N . ASP A 1 137 ? -22.793 -6.546 10.670 1.00 60.09 137 ASP A N 1
ATOM 1058 C CA . ASP A 1 137 ? -24.248 -6.422 10.779 1.00 60.09 137 ASP A CA 1
ATOM 1059 C C . ASP A 1 137 ? -24.640 -4.936 10.665 1.00 60.09 137 ASP A C 1
ATOM 1061 O O . ASP A 1 137 ? -24.321 -4.162 11.577 1.00 60.09 137 ASP A O 1
ATOM 1065 N N . PRO A 1 138 ? -25.260 -4.517 9.546 1.00 49.78 138 PRO A N 1
ATOM 1066 C CA . PRO A 1 138 ? -25.651 -3.127 9.327 1.00 49.78 138 PRO A CA 1
ATOM 1067 C C . PRO A 1 138 ? -26.894 -2.709 10.133 1.00 49.78 138 PRO A C 1
ATOM 1069 O O . PRO A 1 138 ? -27.067 -1.517 10.384 1.00 49.78 138 PRO A O 1
ATOM 1072 N N . ASP A 1 139 ? -27.726 -3.655 10.583 1.00 51.34 139 ASP A N 1
ATOM 1073 C CA . ASP A 1 139 ? -29.031 -3.378 11.204 1.00 51.34 139 ASP A CA 1
ATOM 1074 C C . ASP A 1 139 ? -28.974 -3.366 12.744 1.00 51.34 139 ASP A C 1
ATOM 1076 O O . ASP A 1 139 ? -29.922 -2.958 13.418 1.00 51.34 139 ASP A O 1
ATOM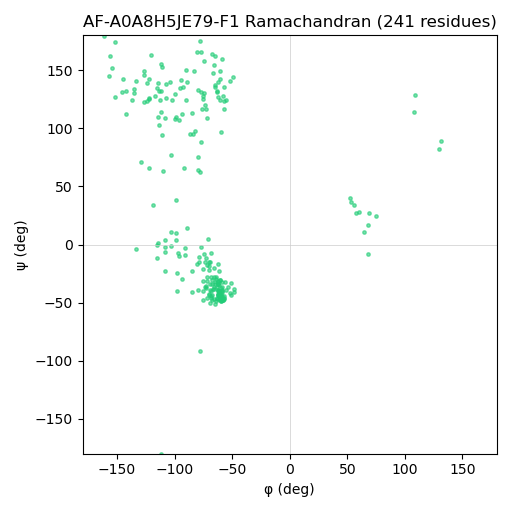 1080 N N . ALA A 1 140 ? -27.839 -3.749 13.338 1.00 45.97 140 ALA A N 1
ATOM 1081 C CA . ALA A 1 140 ? -27.654 -3.851 14.789 1.00 45.97 140 ALA A CA 1
ATOM 1082 C C . ALA A 1 140 ? -27.591 -2.504 15.554 1.00 45.97 140 ALA A C 1
ATOM 1084 O O . ALA A 1 140 ? -27.308 -2.494 16.757 1.00 45.97 140 ALA A O 1
ATOM 1085 N N . GLY A 1 141 ? -27.801 -1.358 14.893 1.00 33.53 141 GLY A N 1
ATOM 1086 C CA . GLY A 1 141 ? -27.814 -0.014 15.505 1.00 33.53 141 GLY A CA 1
ATOM 1087 C C . GLY A 1 141 ? -26.456 0.497 16.027 1.00 33.53 141 GLY A C 1
ATOM 1088 O O . GLY A 1 141 ? -26.328 1.663 16.390 1.00 33.53 141 GLY A O 1
ATOM 1089 N N . LEU A 1 142 ? -25.432 -0.361 16.032 1.00 34.66 142 LEU A N 1
ATOM 1090 C CA . LEU A 1 142 ? -24.002 -0.088 16.174 1.00 34.66 142 LEU A CA 1
ATOM 1091 C C . LEU A 1 142 ? -23.279 -1.123 15.305 1.00 34.66 142 LEU A C 1
ATOM 1093 O O . LEU A 1 142 ? -23.566 -2.311 15.442 1.00 34.66 142 LEU A O 1
ATOM 1097 N N . TRP A 1 143 ? -22.331 -0.705 14.462 1.00 33.53 143 TRP A N 1
ATOM 1098 C CA . TRP A 1 143 ? -21.495 -1.620 13.677 1.00 33.53 143 TRP A CA 1
ATOM 1099 C C . TRP A 1 143 ? -20.715 -2.546 14.618 1.00 33.53 143 TRP A C 1
ATOM 1101 O O . TRP A 1 143 ? -19.677 -2.182 15.173 1.00 33.53 143 TRP A O 1
ATOM 1111 N N . ARG A 1 144 ? -21.235 -3.750 14.851 1.00 29.20 144 ARG A N 1
ATOM 1112 C CA . ARG A 1 144 ? -20.592 -4.767 15.682 1.00 29.20 144 ARG A CA 1
ATOM 1113 C C . ARG A 1 144 ? -19.823 -5.701 14.759 1.00 29.20 144 ARG A C 1
ATOM 1115 O O . ARG A 1 144 ? -20.415 -6.516 14.063 1.00 29.20 144 ARG A O 1
ATOM 1122 N N . CYS A 1 145 ? -18.497 -5.596 14.764 1.00 31.81 145 CYS A N 1
ATOM 1123 C CA . CYS A 1 145 ? -17.653 -6.655 14.219 1.00 31.81 145 CYS A CA 1
ATOM 1124 C C . CYS A 1 145 ? -17.684 -7.831 15.204 1.00 31.81 145 CYS A C 1
ATOM 1126 O O . CYS A 1 145 ? -17.258 -7.693 16.353 1.00 31.81 145 CYS A O 1
ATOM 1128 N N . ALA A 1 146 ? -18.208 -8.982 14.787 1.00 25.92 146 ALA A N 1
ATOM 1129 C CA . ALA A 1 146 ? -18.100 -10.198 15.584 1.00 25.92 146 ALA A CA 1
ATOM 1130 C C . ALA A 1 146 ? -16.656 -10.723 15.498 1.00 25.92 146 ALA A C 1
ATOM 1132 O O . ALA A 1 146 ? -16.173 -11.039 14.411 1.00 25.92 146 ALA A O 1
ATOM 1133 N N . PHE A 1 147 ? -15.963 -10.822 16.636 1.00 28.38 147 PHE A N 1
ATOM 1134 C CA . PHE A 1 147 ? -14.684 -11.528 16.744 1.00 28.38 147 PHE A CA 1
ATOM 1135 C C . PHE A 1 147 ? -14.975 -13.021 16.921 1.00 28.38 147 PHE A C 1
ATOM 1137 O O . PHE A 1 147 ? -15.316 -13.483 18.009 1.00 28.38 147 PHE A O 1
ATOM 1144 N N . GLY A 1 148 ? -14.909 -13.781 15.832 1.00 23.08 148 GLY A N 1
ATOM 1145 C CA . GLY A 1 148 ? -15.132 -15.222 15.868 1.00 23.08 148 GLY A CA 1
ATOM 1146 C C . GLY A 1 148 ? -13.869 -15.982 16.247 1.00 23.08 148 GLY A C 1
ATOM 1147 O O . GLY A 1 148 ? -13.087 -16.333 15.369 1.00 23.08 148 GLY A O 1
ATOM 1148 N N . VAL A 1 149 ? -13.700 -16.307 17.531 1.00 25.05 149 VAL A N 1
ATOM 1149 C CA . VAL A 1 149 ? -12.860 -17.441 17.939 1.00 25.05 149 VAL A CA 1
ATOM 1150 C C . VAL A 1 149 ? -13.739 -18.690 17.923 1.00 25.05 149 VAL A C 1
ATOM 1152 O O . VAL A 1 149 ? -14.448 -18.980 18.884 1.00 25.05 149 VAL A O 1
ATOM 1155 N N . LYS A 1 150 ? -13.711 -19.435 16.815 1.00 20.78 150 LYS A N 1
ATOM 1156 C CA . LYS A 1 150 ? -14.018 -20.871 16.805 1.00 20.78 150 LYS A CA 1
ATOM 1157 C C . LYS A 1 150 ? -13.265 -21.555 15.668 1.00 20.78 150 LYS A C 1
ATOM 1159 O O . LYS A 1 150 ? -13.288 -21.104 14.528 1.00 20.78 150 LYS A O 1
ATOM 1164 N N . ALA A 1 151 ? -12.539 -22.598 16.055 1.00 24.20 151 ALA A N 1
ATOM 1165 C CA . ALA A 1 151 ? -11.594 -23.359 15.258 1.00 24.20 151 ALA A CA 1
ATOM 1166 C C . ALA A 1 151 ? -12.228 -24.038 14.036 1.00 24.20 151 ALA A C 1
ATOM 1168 O O . ALA A 1 151 ? -13.371 -24.485 14.094 1.00 24.20 151 ALA A O 1
ATOM 1169 N N . GLY A 1 152 ? -11.419 -24.189 12.985 1.00 25.88 152 GLY A N 1
ATOM 1170 C CA . GLY A 1 152 ? -11.694 -25.089 11.868 1.00 25.88 152 GLY A CA 1
ATOM 1171 C C . GLY A 1 152 ? -11.529 -24.432 10.503 1.00 25.88 152 GLY A C 1
ATOM 1172 O O . GLY A 1 152 ? -12.500 -23.959 9.928 1.00 25.88 152 GLY A O 1
ATOM 1173 N N . MET A 1 153 ? -10.297 -24.509 9.990 1.00 20.80 153 MET A N 1
ATOM 1174 C CA . MET A 1 153 ? -9.872 -24.395 8.586 1.00 20.80 153 MET A CA 1
ATOM 1175 C C . MET A 1 153 ? -9.120 -23.106 8.204 1.00 20.80 153 MET A C 1
ATOM 1177 O O . MET A 1 153 ? -9.618 -21.981 8.252 1.00 20.80 153 MET A O 1
ATOM 1181 N N . ILE A 1 154 ? -7.851 -23.336 7.863 1.00 22.83 154 ILE A N 1
ATOM 1182 C CA . ILE A 1 154 ? -6.799 -22.387 7.505 1.00 22.83 154 ILE A CA 1
ATOM 1183 C C . ILE A 1 154 ? -6.764 -22.289 5.979 1.00 22.83 154 ILE A C 1
ATOM 1185 O O . ILE A 1 154 ? -6.740 -23.314 5.306 1.00 22.83 154 ILE A O 1
ATOM 1189 N N . GLN A 1 155 ? -6.680 -21.075 5.440 1.00 22.27 155 GLN A N 1
ATOM 1190 C CA . GLN A 1 155 ? -6.092 -20.858 4.120 1.00 22.27 155 GLN A CA 1
ATOM 1191 C C . GLN A 1 155 ? -5.295 -19.551 4.163 1.00 22.27 155 GLN A C 1
ATOM 1193 O O . GLN A 1 155 ? -5.854 -18.469 4.355 1.00 22.27 155 GLN A O 1
ATOM 1198 N N . MET A 1 156 ? -3.973 -19.678 4.059 1.00 22.66 156 MET A N 1
ATOM 1199 C CA . MET A 1 156 ? -3.008 -18.584 3.960 1.00 22.66 156 MET A CA 1
ATOM 1200 C C . MET A 1 156 ? -2.129 -18.821 2.729 1.00 22.66 156 MET A C 1
ATOM 1202 O O . MET A 1 156 ? -1.969 -19.958 2.300 1.00 22.66 156 MET A O 1
ATOM 1206 N N . GLY A 1 157 ? -1.662 -17.731 2.118 1.00 21.92 157 GLY A N 1
ATOM 1207 C CA . GLY A 1 157 ? -1.012 -17.729 0.809 1.00 21.92 157 GLY A CA 1
ATOM 1208 C C . GLY A 1 157 ? 0.335 -18.454 0.753 1.00 21.92 157 GLY A C 1
ATOM 1209 O O . GLY A 1 157 ? 1.043 -18.543 1.752 1.00 21.92 157 GLY A O 1
ATOM 1210 N N . GLY A 1 158 ? 0.647 -18.911 -0.464 1.00 26.67 158 GLY A N 1
ATOM 1211 C CA . GLY A 1 158 ? 1.845 -19.647 -0.868 1.00 26.67 158 GLY A CA 1
ATOM 1212 C C . GLY A 1 158 ? 1.463 -20.914 -1.643 1.00 26.67 158 GLY A C 1
ATOM 1213 O O . GLY A 1 158 ? 1.380 -21.980 -1.051 1.00 26.67 158 GLY A O 1
ATOM 1214 N N . TYR A 1 159 ? 1.184 -20.799 -2.948 1.00 37.12 159 TYR A N 1
ATOM 1215 C CA . TYR A 1 159 ? 0.964 -21.945 -3.851 1.00 37.12 159 TYR A CA 1
ATOM 1216 C C . TYR A 1 159 ? 1.968 -21.885 -5.015 1.00 37.12 159 TYR A C 1
ATOM 1218 O O . TYR A 1 159 ? 1.580 -21.607 -6.147 1.00 37.12 159 TYR A O 1
ATOM 1226 N N . SER A 1 160 ? 3.267 -22.045 -4.748 1.00 33.59 160 SER A N 1
ATOM 1227 C CA . SER A 1 160 ? 4.271 -22.190 -5.815 1.00 33.59 160 SER A CA 1
ATOM 1228 C C . SER A 1 160 ? 5.508 -22.956 -5.343 1.00 33.59 160 SER A C 1
ATOM 1230 O O . SER A 1 160 ? 5.840 -22.915 -4.161 1.00 33.59 160 SER A O 1
ATOM 1232 N N . GLU A 1 161 ? 6.179 -23.626 -6.281 1.00 35.97 161 GLU A N 1
ATOM 1233 C CA . GLU A 1 161 ? 7.328 -24.513 -6.056 1.00 35.97 161 GLU A CA 1
ATOM 1234 C C . GLU A 1 161 ? 8.560 -23.870 -5.383 1.00 35.97 161 GLU A C 1
ATOM 1236 O O . GLU A 1 161 ? 8.790 -22.661 -5.460 1.00 35.97 161 GLU A O 1
ATOM 1241 N N . ASP A 1 162 ? 9.401 -24.746 -4.811 1.00 42.97 162 ASP A N 1
ATOM 1242 C CA . ASP A 1 162 ? 10.803 -24.521 -4.431 1.00 42.97 162 ASP A CA 1
ATOM 1243 C C . ASP A 1 162 ? 11.785 -25.161 -5.439 1.00 42.97 162 ASP A C 1
ATOM 1245 O O . ASP A 1 162 ? 12.360 -26.220 -5.169 1.00 42.97 162 ASP A O 1
ATOM 1249 N N . PRO A 1 163 ? 12.014 -24.571 -6.617 1.00 37.78 163 PRO A N 1
ATOM 1250 C CA . PRO A 1 163 ? 12.910 -25.165 -7.608 1.00 37.78 163 PRO A CA 1
ATOM 1251 C C . PRO A 1 163 ? 14.404 -25.021 -7.258 1.00 37.78 163 PRO A C 1
ATOM 1253 O O . PRO A 1 163 ? 15.243 -25.589 -7.955 1.00 37.78 163 PRO A O 1
ATOM 1256 N N . LEU A 1 164 ? 14.761 -24.255 -6.216 1.00 39.09 164 LEU A N 1
ATOM 1257 C CA . LEU A 1 164 ? 16.152 -23.932 -5.859 1.00 39.09 164 LEU A CA 1
ATOM 1258 C C . LEU A 1 164 ? 16.594 -24.491 -4.496 1.00 39.09 164 LEU A C 1
ATOM 1260 O O . LEU A 1 164 ? 17.746 -24.292 -4.117 1.00 39.09 164 LEU A O 1
ATOM 1264 N N . GLY A 1 165 ? 15.717 -25.186 -3.769 1.00 44.09 165 GLY A N 1
ATOM 1265 C CA . GLY A 1 165 ? 16.001 -25.678 -2.417 1.00 44.09 165 GLY A CA 1
ATOM 1266 C C . GLY A 1 165 ? 16.108 -24.559 -1.375 1.00 44.09 165 GLY A C 1
ATOM 1267 O O . GLY A 1 165 ? 16.844 -24.700 -0.403 1.00 44.09 165 GLY A O 1
ATOM 1268 N N . ILE A 1 166 ? 15.437 -23.427 -1.606 1.00 41.78 166 ILE A N 1
ATOM 1269 C CA . ILE A 1 166 ? 15.465 -22.239 -0.739 1.00 41.78 166 ILE A CA 1
ATOM 1270 C C . ILE A 1 166 ? 14.536 -22.362 0.472 1.00 41.78 166 ILE A C 1
ATOM 1272 O O . ILE A 1 166 ? 14.702 -21.618 1.436 1.00 41.78 166 ILE A O 1
ATOM 1276 N N . TRP A 1 167 ? 13.581 -23.292 0.467 1.00 49.81 167 TRP A N 1
ATOM 1277 C CA . TRP A 1 167 ? 12.683 -23.515 1.600 1.00 49.81 167 TRP A CA 1
ATOM 1278 C C . TRP A 1 167 ? 13.286 -24.591 2.513 1.00 49.81 167 TRP A C 1
ATOM 1280 O O . TRP A 1 167 ? 12.774 -25.703 2.639 1.00 49.81 167 TRP A O 1
ATOM 1290 N N . ALA A 1 168 ? 14.421 -24.254 3.129 1.00 52.66 168 ALA A N 1
ATOM 1291 C CA . ALA A 1 168 ? 15.116 -25.106 4.086 1.00 52.66 168 ALA A CA 1
ATOM 1292 C C . ALA A 1 168 ? 14.705 -24.770 5.529 1.00 52.66 168 ALA A C 1
ATOM 1294 O O . ALA A 1 168 ? 14.528 -23.609 5.892 1.00 52.66 168 ALA A O 1
ATOM 1295 N N . ASP A 1 169 ? 14.567 -25.797 6.372 1.00 57.31 169 ASP A N 1
ATOM 1296 C CA . ASP A 1 169 ? 14.465 -25.636 7.830 1.00 57.31 169 ASP A CA 1
ATOM 1297 C C . ASP A 1 169 ? 15.890 -25.431 8.388 1.00 57.31 169 ASP A C 1
ATOM 1299 O O . ASP A 1 169 ? 16.528 -26.365 8.883 1.00 57.31 169 ASP A O 1
ATOM 1303 N N . ASP A 1 170 ? 16.434 -24.226 8.181 1.00 54.12 170 ASP A N 1
ATOM 1304 C CA . ASP A 1 170 ? 17.794 -23.821 8.555 1.00 54.12 170 ASP A CA 1
ATOM 1305 C C . ASP A 1 170 ? 17.822 -22.771 9.690 1.00 54.12 170 ASP A C 1
ATOM 1307 O O . ASP A 1 170 ? 16.790 -22.386 10.249 1.00 54.12 170 ASP A O 1
ATOM 1311 N N . GLU A 1 171 ? 19.021 -22.337 10.100 1.00 49.34 171 GLU A N 1
ATOM 1312 C CA . GLU A 1 171 ? 19.163 -21.360 11.194 1.00 49.34 171 GLU A CA 1
ATOM 1313 C C . GLU A 1 171 ? 18.544 -19.996 10.859 1.00 49.34 171 GLU A C 1
ATOM 1315 O O . GLU A 1 171 ? 18.015 -19.342 11.755 1.00 49.34 171 GLU A O 1
ATOM 1320 N N . VAL A 1 172 ? 18.513 -19.609 9.579 1.00 45.69 172 VAL A N 1
ATOM 1321 C CA . VAL A 1 172 ? 17.884 -18.362 9.117 1.00 45.69 172 VAL A CA 1
ATOM 1322 C C . VAL A 1 172 ? 16.362 -18.465 9.251 1.00 45.69 172 VAL A C 1
ATOM 1324 O O . VAL A 1 172 ? 15.712 -17.557 9.775 1.00 45.69 172 VAL A O 1
ATOM 1327 N N . ALA A 1 173 ? 15.775 -19.599 8.862 1.00 46.47 173 ALA A N 1
ATOM 1328 C CA . ALA A 1 173 ? 14.350 -19.862 9.039 1.00 46.47 173 ALA A CA 1
ATOM 1329 C C . ALA A 1 173 ? 13.934 -19.873 10.523 1.00 46.47 173 ALA A C 1
ATOM 1331 O O . ALA A 1 173 ? 12.831 -19.421 10.854 1.00 46.47 173 ALA A O 1
ATOM 1332 N N . LYS A 1 174 ? 14.813 -20.340 11.418 1.00 57.00 174 LYS A N 1
ATOM 1333 C CA . LYS A 1 174 ? 14.612 -20.310 12.877 1.00 57.00 174 LYS A CA 1
ATOM 1334 C C . LYS A 1 174 ? 14.724 -18.911 13.464 1.00 57.00 174 LYS A C 1
ATOM 1336 O O . LYS A 1 174 ? 13.850 -18.511 14.230 1.00 57.00 174 LYS A O 1
ATOM 1341 N N . GLU A 1 175 ? 15.742 -18.147 13.078 1.00 47.78 175 GLU A N 1
ATOM 1342 C CA . GLU A 1 175 ? 15.945 -16.770 13.547 1.00 47.78 175 GLU A CA 1
ATOM 1343 C C . GLU A 1 175 ? 14.763 -15.856 13.167 1.00 47.78 175 GLU A C 1
ATOM 1345 O O . GLU A 1 175 ? 14.380 -14.965 13.927 1.00 47.78 175 GLU A O 1
ATOM 1350 N N . HIS A 1 176 ? 14.106 -16.144 12.037 1.00 44.84 176 HIS A N 1
ATOM 1351 C CA . HIS A 1 176 ? 12.968 -15.380 11.519 1.00 44.84 176 HIS A CA 1
ATOM 1352 C C . HIS A 1 176 ? 11.582 -16.025 11.741 1.00 44.84 176 HIS A C 1
ATOM 1354 O O . HIS A 1 176 ? 10.588 -15.531 11.208 1.00 44.84 176 HIS A O 1
ATOM 1360 N N . ASN A 1 177 ? 11.465 -17.087 12.551 1.00 49.47 177 ASN A N 1
ATOM 1361 C CA . ASN A 1 177 ? 10.198 -17.781 12.863 1.00 49.47 177 ASN A CA 1
ATOM 1362 C C . ASN A 1 177 ? 9.409 -18.294 11.629 1.00 49.47 177 ASN A C 1
ATOM 1364 O O . ASN A 1 177 ? 8.170 -18.324 11.623 1.00 49.47 177 ASN A O 1
ATOM 1368 N N . MET A 1 178 ? 10.111 -18.710 10.573 1.00 40.94 178 MET A N 1
ATOM 1369 C CA . MET A 1 178 ? 9.521 -19.128 9.293 1.00 40.94 178 MET A CA 1
ATOM 1370 C C . MET A 1 178 ? 9.203 -20.633 9.205 1.00 40.94 178 MET A C 1
ATOM 1372 O O . MET A 1 178 ? 8.489 -21.061 8.297 1.00 40.94 178 MET A O 1
ATOM 1376 N N . GLU A 1 179 ? 9.642 -21.435 10.177 1.00 57.19 179 GLU A N 1
ATOM 1377 C CA . GLU A 1 179 ? 9.551 -22.907 10.185 1.00 57.19 179 GLU A CA 1
ATOM 1378 C C . GLU A 1 179 ? 8.127 -23.454 9.964 1.00 57.19 179 GLU A C 1
ATOM 1380 O O . GLU A 1 179 ? 7.927 -24.469 9.295 1.00 57.19 179 GLU A O 1
ATOM 1385 N N . LYS A 1 180 ? 7.099 -22.777 10.494 1.00 49.41 180 LYS A N 1
ATOM 1386 C CA . LYS A 1 180 ? 5.695 -23.218 10.364 1.00 49.41 180 LYS A CA 1
ATOM 1387 C C . LYS A 1 180 ? 5.175 -23.174 8.919 1.00 49.41 180 LYS A C 1
ATOM 1389 O O . LYS A 1 180 ? 4.275 -23.934 8.566 1.00 49.41 180 LYS A O 1
ATOM 1394 N N . TRP A 1 181 ? 5.733 -22.287 8.099 1.00 46.62 181 TRP A N 1
ATOM 1395 C CA . TRP A 1 181 ? 5.342 -22.085 6.703 1.00 46.62 181 TRP A CA 1
ATOM 1396 C C . TRP A 1 181 ? 6.053 -23.074 5.783 1.00 46.62 181 TRP A C 1
ATOM 1398 O O . TRP A 1 181 ? 5.417 -23.687 4.933 1.00 46.62 181 TRP A O 1
ATOM 1408 N N . VAL A 1 182 ? 7.341 -23.319 6.041 1.00 54.03 182 VAL A N 1
ATOM 1409 C CA . VAL A 1 182 ? 8.133 -24.345 5.344 1.00 54.03 182 VAL A CA 1
ATOM 1410 C C . VAL A 1 182 ? 7.510 -25.734 5.531 1.00 54.03 182 VAL A C 1
ATOM 1412 O O . VAL A 1 182 ? 7.393 -26.502 4.583 1.00 54.03 182 VAL A O 1
ATOM 1415 N N . ARG A 1 183 ? 6.999 -26.036 6.733 1.00 55.03 183 ARG A N 1
ATOM 1416 C CA . ARG A 1 183 ? 6.353 -27.325 7.055 1.00 55.03 183 ARG A CA 1
ATOM 1417 C C . ARG A 1 183 ? 4.967 -27.535 6.432 1.00 55.03 183 ARG A C 1
ATOM 1419 O O . ARG A 1 183 ? 4.447 -28.644 6.509 1.00 55.03 183 ARG A O 1
ATOM 1426 N N . THR A 1 184 ? 4.345 -26.498 5.865 1.00 47.62 184 THR A N 1
ATOM 1427 C CA . THR A 1 184 ? 2.985 -26.568 5.289 1.00 47.62 184 THR A CA 1
ATOM 1428 C C . THR A 1 184 ? 2.952 -26.508 3.758 1.00 47.62 184 THR A C 1
ATOM 1430 O O . THR A 1 184 ? 1.882 -26.680 3.174 1.00 47.62 184 THR A O 1
ATOM 1433 N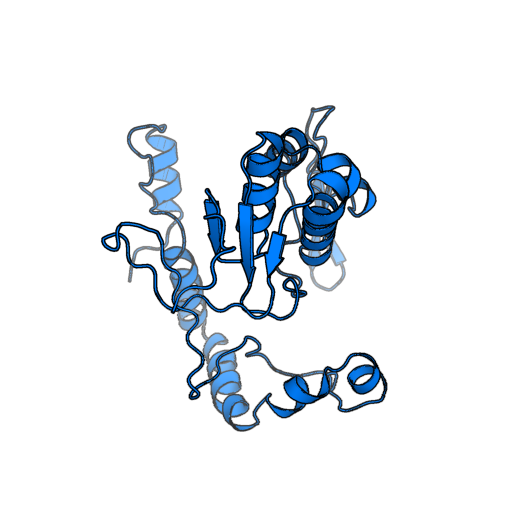 N . ALA A 1 185 ? 4.106 -26.354 3.099 1.00 51.00 185 ALA A N 1
ATOM 1434 C CA . ALA A 1 185 ? 4.260 -26.563 1.661 1.00 51.00 185 ALA A CA 1
ATOM 1435 C C . ALA A 1 185 ? 4.174 -28.072 1.348 1.00 51.00 185 ALA A C 1
ATOM 1437 O O . ALA A 1 185 ? 5.052 -28.847 1.727 1.00 51.00 185 ALA A O 1
ATOM 1438 N N . THR A 1 186 ? 3.082 -28.523 0.726 1.00 48.41 186 THR A N 1
ATOM 1439 C CA . THR A 1 186 ? 2.753 -29.956 0.627 1.00 48.41 186 THR A CA 1
ATOM 1440 C C . THR A 1 186 ? 3.275 -30.618 -0.661 1.00 48.41 186 THR A C 1
ATOM 1442 O O . THR A 1 186 ? 3.086 -30.078 -1.752 1.00 48.41 186 THR A O 1
ATOM 1445 N N . PRO A 1 187 ? 3.880 -31.825 -0.585 1.00 48.84 187 PRO A N 1
ATOM 1446 C CA . PRO A 1 187 ? 4.308 -32.604 -1.754 1.00 48.84 187 PRO A CA 1
ATOM 1447 C C . PRO A 1 187 ? 3.171 -33.026 -2.698 1.00 48.84 187 PRO A C 1
ATOM 1449 O O . PRO A 1 187 ? 3.427 -33.297 -3.871 1.00 48.84 187 PRO A O 1
ATOM 1452 N N . GLU A 1 188 ? 1.927 -33.087 -2.208 1.00 50.88 188 GLU A N 1
ATOM 1453 C CA . GLU A 1 188 ? 0.766 -33.582 -2.962 1.00 50.88 188 GLU A CA 1
ATOM 1454 C C . GLU A 1 188 ? 0.317 -32.658 -4.109 1.00 50.88 188 GLU A C 1
ATOM 1456 O O . GLU A 1 188 ? -0.376 -33.115 -5.013 1.00 50.88 188 GLU A O 1
ATOM 1461 N N . LYS A 1 189 ? 0.723 -31.380 -4.106 1.00 47.56 189 LYS A N 1
ATOM 1462 C CA . LYS A 1 189 ? 0.393 -30.391 -5.152 1.00 47.56 189 LYS A CA 1
ATOM 1463 C C . LYS A 1 189 ? 1.326 -30.425 -6.362 1.00 47.56 189 LYS A C 1
ATOM 1465 O O . LYS A 1 189 ? 0.922 -30.043 -7.456 1.00 47.56 189 LYS A O 1
ATOM 1470 N N . ARG A 1 190 ? 2.546 -30.946 -6.185 1.00 46.28 190 ARG A N 1
ATOM 1471 C CA . ARG A 1 190 ? 3.573 -31.032 -7.236 1.00 46.28 190 ARG A CA 1
ATOM 1472 C C . ARG A 1 190 ? 3.063 -31.676 -8.539 1.00 46.28 190 ARG A C 1
ATOM 1474 O O . ARG A 1 190 ? 3.359 -31.123 -9.594 1.00 46.28 190 ARG A O 1
ATOM 1481 N N . PRO A 1 191 ? 2.295 -32.786 -8.525 1.00 49.69 191 PRO A N 1
ATOM 1482 C CA . PRO A 1 191 ? 1.789 -33.399 -9.754 1.00 49.69 191 PRO A CA 1
ATOM 1483 C C . PRO A 1 191 ? 0.777 -32.515 -10.496 1.00 49.69 191 PRO A C 1
ATOM 1485 O O . PRO A 1 191 ? 0.823 -32.447 -11.718 1.00 49.69 191 PRO A O 1
ATOM 1488 N N . GLU A 1 192 ? -0.102 -31.814 -9.772 1.00 51.53 192 GLU A N 1
ATOM 1489 C CA . GLU A 1 192 ? -1.104 -30.906 -10.354 1.00 51.53 192 GLU A CA 1
ATOM 1490 C C . GLU A 1 192 ? -0.448 -29.652 -10.946 1.00 51.53 192 GLU A C 1
ATOM 1492 O O . GLU A 1 192 ? -0.792 -29.243 -12.053 1.00 51.53 192 GLU A O 1
ATOM 1497 N N . ASP A 1 193 ? 0.523 -29.071 -10.235 1.00 46.28 193 ASP A N 1
ATOM 1498 C CA . ASP A 1 193 ? 1.258 -27.884 -10.684 1.00 46.28 193 ASP A CA 1
ATOM 1499 C C . ASP A 1 193 ? 2.166 -28.209 -11.881 1.00 46.28 193 ASP A C 1
ATOM 1501 O O . ASP A 1 193 ? 2.212 -27.439 -12.841 1.00 46.28 193 ASP A O 1
ATOM 1505 N N . THR A 1 194 ? 2.811 -29.385 -11.878 1.00 50.84 194 THR A N 1
ATOM 1506 C CA . THR A 1 194 ? 3.585 -29.892 -13.026 1.00 50.84 194 THR A CA 1
ATOM 1507 C C . THR A 1 194 ? 2.670 -30.112 -14.227 1.00 50.84 194 THR A C 1
ATOM 1509 O O . THR A 1 194 ? 2.963 -29.628 -15.315 1.00 50.84 194 THR A O 1
ATOM 1512 N N . GLN A 1 195 ? 1.518 -30.762 -14.034 1.00 59.66 195 GLN A N 1
ATOM 1513 C CA . GLN A 1 195 ? 0.544 -30.989 -15.101 1.00 59.66 195 GLN A CA 1
ATOM 1514 C C . GLN A 1 195 ? -0.018 -29.672 -15.656 1.00 59.66 195 GLN A C 1
ATOM 1516 O O . GLN A 1 195 ? -0.201 -29.537 -16.866 1.00 59.66 195 GLN A O 1
ATOM 1521 N N . TYR A 1 196 ? -0.278 -28.684 -14.796 1.00 54.97 196 TYR A N 1
ATOM 1522 C CA . TYR A 1 196 ? -0.707 -27.356 -15.223 1.00 54.97 196 TYR A CA 1
ATOM 1523 C C . TYR A 1 196 ? 0.400 -26.638 -16.003 1.00 54.97 196 TYR A C 1
ATOM 1525 O O . TYR A 1 196 ? 0.135 -26.145 -17.096 1.00 54.97 196 TYR A O 1
ATOM 1533 N N . TYR A 1 197 ? 1.640 -26.633 -15.511 1.00 50.34 197 TYR A N 1
ATOM 1534 C CA . TYR A 1 197 ? 2.786 -26.046 -16.210 1.00 50.34 197 TYR A CA 1
ATOM 1535 C C . TYR A 1 197 ? 3.035 -26.700 -17.578 1.00 50.34 197 TYR A C 1
ATOM 1537 O O . TYR A 1 197 ? 3.185 -25.998 -18.575 1.00 50.34 197 TYR A O 1
ATOM 1545 N N . GLU A 1 198 ? 2.996 -28.031 -17.655 1.00 61.91 198 GLU A N 1
ATOM 1546 C CA . GLU A 1 198 ? 3.099 -28.781 -18.911 1.00 61.91 198 GLU A CA 1
ATOM 1547 C C . GLU A 1 198 ? 1.932 -28.467 -19.856 1.00 61.91 198 GLU A C 1
ATOM 1549 O O . GLU A 1 198 ? 2.137 -28.332 -21.062 1.00 61.91 198 GLU A O 1
ATOM 1554 N N . SER A 1 199 ? 0.717 -28.266 -19.327 1.00 64.50 199 SER A N 1
ATOM 1555 C CA . SER A 1 199 ? -0.438 -27.867 -20.142 1.00 64.50 199 SER A CA 1
ATOM 1556 C C . SER A 1 199 ? -0.262 -26.494 -20.792 1.00 64.50 199 SER A C 1
ATOM 1558 O O . SER A 1 199 ? -0.798 -26.267 -21.876 1.00 64.50 199 SER A O 1
ATOM 1560 N N . LEU A 1 200 ? 0.529 -25.603 -20.180 1.00 56.03 200 LEU A N 1
ATOM 1561 C CA . LEU A 1 200 ? 0.881 -24.299 -20.738 1.00 56.03 200 LEU A CA 1
ATOM 1562 C C . LEU A 1 200 ? 1.952 -24.390 -21.831 1.00 56.03 200 LEU A C 1
ATOM 1564 O O . LEU A 1 200 ? 2.294 -23.361 -22.391 1.00 56.03 200 LEU A O 1
ATOM 1568 N N . ALA A 1 201 ? 2.501 -25.558 -22.172 1.00 67.62 201 ALA A N 1
ATOM 1569 C CA . ALA A 1 201 ? 3.324 -25.691 -23.379 1.00 67.62 201 ALA A CA 1
ATOM 1570 C C . ALA A 1 201 ? 2.481 -25.618 -24.672 1.00 67.62 201 ALA A C 1
ATOM 1572 O O . ALA A 1 201 ? 3.023 -25.366 -25.749 1.00 67.62 201 ALA A O 1
ATOM 1573 N N . ASP A 1 202 ? 1.165 -25.820 -24.562 1.00 72.38 202 ASP A N 1
ATOM 1574 C CA . ASP A 1 202 ? 0.205 -25.737 -25.660 1.00 72.38 202 ASP A CA 1
ATOM 1575 C C . ASP A 1 202 ? -0.349 -24.306 -25.808 1.00 72.38 202 ASP A C 1
ATOM 1577 O O . ASP A 1 202 ? -0.886 -23.730 -24.857 1.00 72.38 202 ASP A O 1
ATOM 1581 N N . LEU A 1 203 ? -0.223 -23.723 -27.007 1.00 65.75 203 LEU A N 1
ATOM 1582 C CA . LEU A 1 203 ? -0.587 -22.323 -27.290 1.00 65.75 203 LEU A CA 1
ATOM 1583 C C . LEU A 1 203 ? -2.059 -21.988 -26.953 1.00 65.75 203 LEU A C 1
ATOM 1585 O O . LEU A 1 203 ? -2.289 -20.983 -26.284 1.00 65.75 203 LEU A O 1
ATOM 1589 N N . PRO A 1 204 ? -3.058 -22.826 -27.296 1.00 75.31 204 PRO A N 1
ATOM 1590 C CA . PRO A 1 204 ? -4.447 -22.606 -26.891 1.00 75.31 204 PRO A CA 1
ATOM 1591 C C . PRO A 1 204 ? -4.660 -22.536 -25.372 1.00 75.31 204 PRO A C 1
ATOM 1593 O O . PRO A 1 204 ? -5.471 -21.739 -24.898 1.00 75.31 204 PRO A O 1
ATOM 1596 N N . ASN A 1 205 ? -3.935 -23.334 -24.581 1.00 66.06 205 ASN A N 1
ATOM 1597 C CA . ASN A 1 205 ? -4.047 -23.299 -23.120 1.00 66.06 205 ASN A CA 1
ATOM 1598 C C . ASN A 1 205 ? -3.411 -22.034 -22.531 1.00 66.06 205 ASN A C 1
ATOM 1600 O O . ASN A 1 205 ? -3.954 -21.468 -21.579 1.00 66.06 205 ASN A O 1
ATOM 1604 N N . GLN A 1 206 ? -2.305 -21.555 -23.110 1.00 60.50 206 GLN A N 1
ATOM 1605 C CA . GLN A 1 206 ? -1.732 -20.252 -22.756 1.00 60.50 206 GLN A CA 1
ATOM 1606 C C . GLN A 1 206 ? -2.724 -19.120 -23.041 1.00 60.50 206 GLN A C 1
ATOM 1608 O O . GLN A 1 206 ? -2.990 -18.298 -22.160 1.00 60.50 206 GLN A O 1
ATOM 1613 N N . ASP A 1 207 ? -3.329 -19.121 -24.231 1.00 61.56 207 ASP A N 1
ATOM 1614 C CA . ASP A 1 207 ? -4.299 -18.106 -24.644 1.00 61.56 207 ASP A CA 1
ATOM 1615 C C . ASP A 1 207 ? -5.518 -18.089 -23.715 1.00 61.56 207 ASP A C 1
ATOM 1617 O O . ASP A 1 207 ? -5.924 -17.029 -23.239 1.00 61.56 207 ASP A O 1
ATOM 1621 N N . MET A 1 208 ? -6.047 -19.256 -23.340 1.00 64.06 208 MET A N 1
ATOM 1622 C CA . MET A 1 208 ? -7.146 -19.375 -22.371 1.00 64.06 208 MET A CA 1
ATOM 1623 C C . MET A 1 208 ? -6.803 -18.786 -20.993 1.00 64.06 208 MET A C 1
ATOM 1625 O O . MET A 1 208 ? -7.652 -18.169 -20.340 1.00 64.06 208 MET A O 1
ATOM 1629 N N . VAL A 1 209 ? -5.564 -18.948 -20.525 1.00 60.31 209 VAL A N 1
ATOM 1630 C CA . VAL A 1 209 ? -5.104 -18.362 -19.255 1.00 60.31 209 VAL A CA 1
ATOM 1631 C C . VAL A 1 209 ? -4.926 -16.850 -19.374 1.00 60.31 209 VAL A C 1
ATOM 1633 O O . VAL A 1 209 ? -5.312 -16.114 -18.464 1.00 60.31 209 VAL A O 1
ATOM 1636 N N . HIS A 1 210 ? -4.438 -16.362 -20.512 1.00 57.47 210 HIS A N 1
ATOM 1637 C CA . HIS A 1 210 ? -4.336 -14.930 -20.792 1.00 57.47 210 HIS A CA 1
ATOM 1638 C C . HIS A 1 210 ? -5.726 -14.278 -20.893 1.00 57.47 210 HIS A C 1
ATOM 1640 O O . HIS A 1 210 ? -5.929 -13.173 -20.388 1.00 57.47 210 HIS A O 1
ATOM 1646 N N . VAL A 1 211 ? -6.717 -14.985 -21.448 1.00 59.59 211 VAL A N 1
ATOM 1647 C CA . VAL A 1 211 ? -8.132 -14.575 -21.473 1.00 59.59 211 VAL A CA 1
ATOM 1648 C C . VAL A 1 211 ? -8.705 -14.438 -20.058 1.00 59.59 211 VAL A C 1
ATOM 1650 O O . VAL A 1 211 ? -9.401 -13.462 -19.776 1.00 59.59 211 VAL A O 1
ATOM 1653 N N . LYS A 1 212 ? -8.367 -15.337 -19.120 1.00 57.59 212 LYS A N 1
ATOM 1654 C CA . LYS A 1 212 ? -8.801 -15.205 -17.712 1.00 57.59 212 LYS A CA 1
ATOM 1655 C C . LYS A 1 212 ? -8.331 -13.899 -17.066 1.00 57.59 212 LYS A C 1
ATOM 1657 O O . LYS A 1 212 ? -9.067 -13.346 -16.250 1.00 57.59 212 LYS A O 1
ATOM 1662 N N . GLN A 1 213 ? -7.164 -13.378 -17.450 1.00 53.00 213 GLN A N 1
ATOM 1663 C CA . GLN A 1 213 ? -6.672 -12.089 -16.958 1.00 53.00 213 GLN A CA 1
ATOM 1664 C C . GLN A 1 213 ? -7.603 -10.933 -17.363 1.00 53.00 213 GLN A C 1
ATOM 1666 O O . GLN A 1 213 ? -7.781 -9.989 -16.598 1.00 53.00 213 GLN A O 1
ATOM 1671 N N . TRP A 1 214 ? -8.265 -11.021 -18.519 1.00 56.06 214 TRP A N 1
ATOM 1672 C CA . TRP A 1 214 ? -9.238 -10.017 -18.956 1.00 56.06 214 TRP A CA 1
ATOM 1673 C C . TRP A 1 214 ? -10.546 -10.060 -18.155 1.00 56.06 214 TRP A C 1
ATOM 1675 O O . TRP A 1 214 ? -11.162 -9.012 -17.960 1.00 56.06 214 TRP A O 1
ATOM 1685 N N . ASN A 1 215 ? -10.933 -11.218 -17.608 1.00 58.00 215 ASN A N 1
ATOM 1686 C CA . ASN A 1 215 ? -12.143 -11.367 -16.783 1.00 58.00 215 ASN A CA 1
ATOM 1687 C C . ASN A 1 215 ? -12.055 -10.678 -15.412 1.00 58.00 215 ASN A C 1
ATOM 1689 O O . ASN A 1 215 ? -13.080 -10.490 -14.762 1.00 58.00 215 ASN A O 1
ATOM 1693 N N . ILE A 1 216 ? -10.853 -10.302 -14.969 1.00 53.16 216 ILE A N 1
ATOM 1694 C CA . ILE A 1 216 ? -10.636 -9.536 -13.731 1.00 53.16 216 ILE A CA 1
ATOM 1695 C C . ILE A 1 216 ? -10.346 -8.048 -13.990 1.00 53.16 216 ILE A C 1
ATOM 1697 O O . ILE A 1 216 ? -10.174 -7.283 -13.043 1.00 53.16 216 ILE A O 1
ATOM 1701 N N . THR A 1 217 ? -10.290 -7.623 -1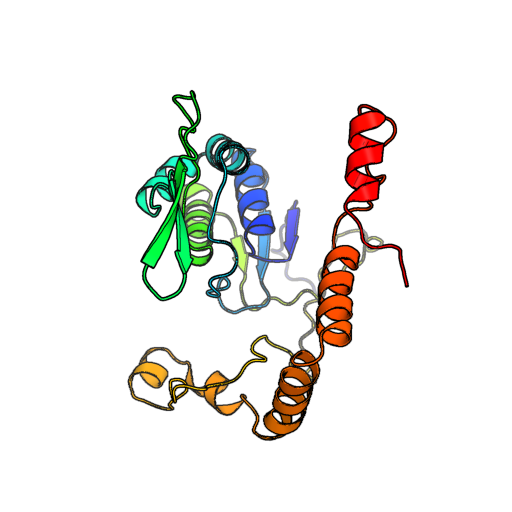5.257 1.00 52.88 217 THR A N 1
ATOM 1702 C CA . THR A 1 217 ? -10.149 -6.206 -15.632 1.00 52.88 217 THR A CA 1
ATOM 1703 C C . THR A 1 217 ? -11.516 -5.537 -15.785 1.00 52.88 217 THR A C 1
ATOM 1705 O O . THR A 1 217 ? -12.487 -6.194 -16.157 1.00 52.88 217 THR A O 1
ATOM 1708 N N . LEU A 1 218 ? -11.592 -4.225 -15.516 1.00 58.25 218 LEU A N 1
ATOM 1709 C CA . LEU A 1 218 ? -12.803 -3.405 -15.703 1.00 58.25 218 LEU A CA 1
ATOM 1710 C C . LEU A 1 218 ? -13.413 -3.625 -17.093 1.00 58.25 218 LEU A C 1
ATOM 1712 O O . LEU A 1 218 ? -12.670 -3.818 -18.049 1.00 58.25 218 LEU A O 1
ATOM 1716 N N . ASP A 1 219 ? -14.741 -3.617 -17.223 1.00 73.44 219 ASP A N 1
ATOM 1717 C CA . ASP A 1 219 ? -15.423 -3.852 -18.505 1.00 73.44 219 ASP A CA 1
ATOM 1718 C C . ASP A 1 219 ? -14.869 -2.932 -19.614 1.00 73.44 219 ASP A C 1
ATOM 1720 O O . ASP A 1 219 ? -14.589 -1.769 -19.367 1.00 73.44 219 ASP A O 1
ATOM 1724 N N . SER A 1 220 ? -14.697 -3.409 -20.850 1.00 73.12 220 SER A N 1
ATOM 1725 C CA . SER A 1 220 ? -14.179 -2.583 -21.958 1.00 73.12 220 SER A CA 1
ATOM 1726 C C . SER A 1 220 ? -15.083 -1.399 -22.312 1.00 73.12 220 SER A C 1
ATOM 1728 O O . SER A 1 220 ? -14.634 -0.472 -22.982 1.00 73.12 220 SER A O 1
ATOM 1730 N N . ARG A 1 221 ? -16.338 -1.417 -21.867 1.00 80.69 221 ARG A N 1
ATOM 1731 C CA . ARG A 1 221 ? -17.308 -0.327 -21.991 1.00 80.69 221 ARG A CA 1
ATOM 1732 C C . ARG A 1 221 ? -17.418 0.514 -20.724 1.00 80.69 221 ARG A C 1
ATOM 1734 O O . ARG A 1 221 ? -18.267 1.399 -20.662 1.00 80.69 221 ARG A O 1
ATOM 1741 N N . TRP A 1 222 ? -16.602 0.252 -19.701 1.00 67.19 222 TRP A N 1
ATOM 1742 C CA . TRP A 1 222 ? -16.600 1.091 -18.510 1.00 67.19 222 TRP A CA 1
ATOM 1743 C C . TRP A 1 222 ? -16.303 2.537 -18.943 1.00 67.19 222 TRP A C 1
ATOM 1745 O O . TRP A 1 222 ? -15.327 2.779 -19.648 1.00 67.19 222 TRP A O 1
ATOM 1755 N N . MET A 1 223 ? -17.205 3.462 -18.599 1.00 74.56 223 MET A N 1
ATOM 1756 C CA . MET A 1 223 ? -17.171 4.880 -18.995 1.00 74.56 223 MET A CA 1
ATOM 1757 C C . MET A 1 223 ? -17.398 5.195 -20.490 1.00 74.56 223 MET A C 1
ATOM 1759 O O . MET A 1 223 ? -17.127 6.319 -20.900 1.00 74.56 223 MET A O 1
ATOM 1763 N N . GLU A 1 224 ? -17.943 4.274 -21.300 1.00 86.31 224 GLU A N 1
ATOM 1764 C CA . GLU A 1 224 ? -18.229 4.499 -22.739 1.00 86.31 224 GLU A CA 1
ATOM 1765 C C . GLU A 1 224 ? -19.037 5.783 -23.015 1.00 86.31 224 GLU A C 1
ATOM 1767 O O . GLU A 1 224 ? -18.815 6.443 -24.024 1.00 86.31 224 GLU A O 1
ATOM 1772 N N . GLU A 1 225 ? -19.930 6.181 -22.106 1.00 83.19 225 GLU A N 1
ATOM 1773 C CA . GLU A 1 225 ? -20.743 7.399 -22.240 1.00 83.19 225 GLU A CA 1
ATOM 1774 C C . GLU A 1 225 ? -19.968 8.717 -22.025 1.00 83.19 225 GLU A C 1
ATOM 1776 O O . GLU A 1 225 ? -20.467 9.786 -22.376 1.00 83.19 225 GLU A O 1
ATOM 1781 N N . TYR A 1 226 ? -18.759 8.651 -21.459 1.00 73.31 226 TYR A N 1
ATOM 1782 C CA . TYR A 1 226 ? -17.938 9.810 -21.087 1.00 73.31 226 TYR A CA 1
ATOM 1783 C C . TYR A 1 226 ? -16.640 9.927 -21.900 1.00 73.31 226 TYR A C 1
ATOM 1785 O O . TYR A 1 226 ? -15.839 10.828 -21.646 1.00 73.31 226 TYR A O 1
ATOM 1793 N N . GLU A 1 227 ? -16.406 9.026 -22.852 1.00 82.06 227 GLU A N 1
ATOM 1794 C CA . GLU A 1 227 ? -15.153 8.926 -23.602 1.00 82.06 227 GLU A CA 1
ATOM 1795 C C . GLU A 1 227 ? -15.344 9.101 -25.113 1.00 82.06 227 GLU A C 1
ATOM 1797 O O . GLU A 1 227 ? -16.445 8.995 -25.652 1.00 82.06 227 GLU A O 1
ATOM 1802 N N . ASP A 1 228 ? -14.238 9.369 -25.812 1.00 85.25 228 ASP A N 1
ATOM 1803 C CA . ASP A 1 228 ? -14.217 9.458 -27.271 1.00 85.25 228 ASP A CA 1
ATOM 1804 C C . ASP A 1 228 ? -14.606 8.102 -27.912 1.00 85.25 228 ASP A C 1
ATOM 1806 O O . ASP A 1 228 ? -13.974 7.080 -27.606 1.00 85.25 228 ASP A O 1
ATOM 1810 N N . PRO A 1 229 ? -15.596 8.064 -28.827 1.00 90.75 229 PRO A N 1
ATOM 1811 C CA . PRO A 1 229 ? -16.063 6.824 -29.448 1.00 90.75 229 PRO A CA 1
ATOM 1812 C C . PRO A 1 229 ? -14.977 6.003 -30.160 1.00 90.75 229 PRO A C 1
ATOM 1814 O O . PRO A 1 229 ? -15.046 4.771 -30.165 1.00 90.75 229 PRO A O 1
ATOM 1817 N N . GLU A 1 230 ? -13.957 6.639 -30.742 1.00 87.12 230 GLU A N 1
ATOM 1818 C CA . GLU A 1 230 ? -12.868 5.925 -31.416 1.00 87.12 230 GLU A CA 1
ATOM 1819 C C . GLU A 1 230 ? -11.905 5.284 -30.407 1.00 87.12 230 GLU A C 1
ATOM 1821 O O . GLU A 1 230 ? -11.394 4.187 -30.650 1.00 87.12 230 GLU A O 1
ATOM 1826 N N . VAL A 1 231 ? -11.719 5.895 -29.231 1.00 79.06 231 VAL A N 1
ATOM 1827 C CA . VAL A 1 231 ? -10.955 5.297 -28.122 1.00 79.06 231 VAL A CA 1
ATOM 1828 C C . VAL A 1 231 ? -11.690 4.086 -27.555 1.00 79.06 231 VAL A C 1
ATOM 1830 O O . VAL A 1 231 ? -11.071 3.040 -27.339 1.00 79.06 231 VAL A O 1
ATOM 1833 N N . VAL A 1 232 ? -13.011 4.190 -27.374 1.00 81.69 232 VAL A N 1
ATOM 1834 C CA . VAL A 1 232 ? -13.850 3.064 -26.937 1.00 81.69 232 VAL A CA 1
ATOM 1835 C C . VAL A 1 232 ? -13.754 1.911 -27.939 1.00 81.69 232 VAL A C 1
ATOM 1837 O O . VAL A 1 232 ? -13.485 0.771 -27.555 1.00 81.69 232 VAL A O 1
ATOM 1840 N N . LYS A 1 233 ? -13.900 2.201 -29.236 1.00 87.75 233 LYS A N 1
ATOM 1841 C CA . LYS A 1 233 ? -13.806 1.211 -30.317 1.00 87.75 233 LYS A CA 1
ATOM 1842 C C . LYS A 1 233 ? -12.439 0.529 -30.365 1.00 87.75 233 LYS A C 1
ATOM 1844 O O . LYS A 1 233 ? -12.372 -0.697 -30.464 1.00 87.75 233 LYS A O 1
ATOM 1849 N N . TYR A 1 234 ? -11.357 1.296 -30.242 1.00 83.12 234 TYR A N 1
ATOM 1850 C CA . TYR A 1 234 ? -10.007 0.743 -30.186 1.00 83.12 234 TYR A CA 1
ATOM 1851 C C . TYR A 1 234 ? -9.813 -0.144 -28.951 1.00 83.12 234 TYR A C 1
ATOM 1853 O O . TYR A 1 234 ? -9.359 -1.279 -29.081 1.00 83.12 234 TYR A O 1
ATOM 1861 N N . ARG A 1 235 ? -10.240 0.298 -27.762 1.00 84.06 235 ARG A N 1
ATOM 1862 C CA . ARG A 1 235 ? -10.163 -0.505 -26.531 1.00 84.06 235 ARG A CA 1
ATOM 1863 C C . ARG A 1 235 ? -10.934 -1.821 -26.636 1.00 84.06 235 ARG A C 1
ATOM 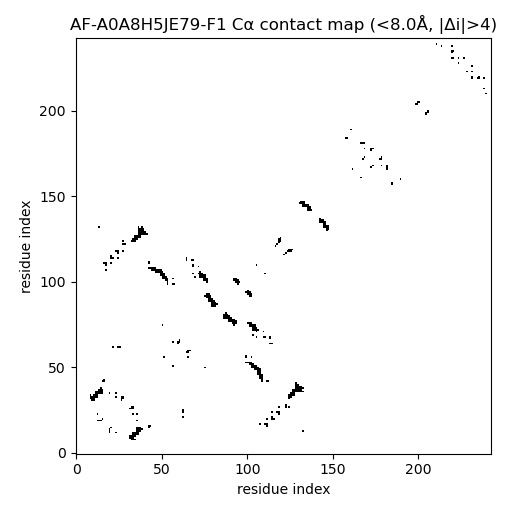1865 O O . ARG A 1 235 ? -10.436 -2.841 -26.165 1.00 84.06 235 ARG A O 1
ATOM 1872 N N . ILE A 1 236 ? -12.118 -1.810 -27.249 1.00 83.44 236 ILE A N 1
ATOM 1873 C CA . ILE A 1 236 ? -12.893 -3.031 -27.514 1.00 83.44 236 ILE A CA 1
ATOM 1874 C C . ILE A 1 236 ? -12.108 -3.965 -28.444 1.00 83.44 236 ILE A C 1
ATOM 1876 O O . ILE A 1 236 ? -12.015 -5.153 -28.154 1.00 83.44 236 ILE A O 1
ATOM 1880 N N . SER A 1 237 ? -11.478 -3.435 -29.499 1.00 83.50 237 SER A N 1
ATOM 1881 C CA . SER A 1 237 ? -10.699 -4.239 -30.457 1.00 83.50 237 SER A CA 1
ATOM 1882 C C . SER A 1 237 ? -9.438 -4.893 -29.876 1.00 83.50 237 SER A C 1
ATOM 1884 O O . SER A 1 237 ? -8.935 -5.857 -30.442 1.00 83.50 237 SER A O 1
ATOM 1886 N N . LEU A 1 238 ? -8.921 -4.388 -28.750 1.00 77.25 238 LEU A N 1
ATOM 1887 C CA . LEU A 1 238 ? -7.763 -4.969 -28.062 1.00 77.25 238 LEU A CA 1
ATOM 1888 C C . LEU A 1 238 ? -8.118 -6.202 -27.224 1.00 77.25 238 LEU A C 1
ATOM 1890 O O . LEU A 1 238 ? -7.214 -6.870 -26.717 1.00 77.25 238 LEU A O 1
ATOM 1894 N N . ARG A 1 239 ? -9.411 -6.489 -27.028 1.00 71.94 239 ARG A N 1
ATOM 1895 C CA . ARG A 1 239 ? -9.841 -7.675 -26.290 1.00 71.94 239 ARG A CA 1
ATOM 1896 C C . ARG A 1 239 ? -10.005 -8.864 -27.230 1.00 71.94 239 ARG A C 1
ATOM 1898 O O . ARG A 1 239 ? -10.549 -8.691 -28.316 1.00 71.94 239 ARG A O 1
ATOM 1905 N N . PRO A 1 240 ? -9.585 -10.067 -26.807 1.00 68.62 240 PRO A N 1
ATOM 1906 C CA . PRO A 1 240 ? -9.903 -11.276 -27.548 1.00 68.62 240 PRO A CA 1
ATOM 1907 C C . PRO A 1 240 ? -11.425 -11.452 -27.627 1.00 68.62 240 PRO A C 1
ATOM 1909 O O . PRO A 1 240 ? -12.138 -11.154 -26.661 1.00 68.62 240 PRO A O 1
ATOM 1912 N N . ASP A 1 241 ? -11.911 -11.941 -28.769 1.00 69.00 241 ASP A N 1
ATOM 1913 C CA . ASP A 1 241 ? -13.309 -12.336 -28.923 1.00 69.00 241 ASP A CA 1
ATOM 1914 C C . ASP A 1 241 ? -13.636 -13.364 -27.831 1.00 69.00 241 ASP A C 1
ATOM 1916 O O . ASP A 1 241 ? -12.918 -14.352 -27.663 1.00 69.00 241 ASP A O 1
ATOM 1920 N N . ARG A 1 242 ? -14.669 -13.096 -27.019 1.00 55.69 242 ARG A N 1
ATOM 1921 C CA . ARG A 1 242 ? -15.073 -14.000 -25.930 1.00 55.69 242 ARG A CA 1
ATOM 1922 C C . ARG A 1 242 ? -15.369 -15.388 -26.524 1.00 55.69 242 ARG A C 1
ATOM 1924 O O . ARG A 1 242 ? -16.304 -15.500 -27.314 1.00 55.69 242 ARG A O 1
ATOM 1931 N N . LEU A 1 243 ? -14.588 -16.402 -26.138 1.00 47.38 243 LEU A N 1
ATOM 1932 C CA . LEU A 1 243 ? -14.897 -17.823 -26.348 1.00 47.38 243 LEU A CA 1
ATOM 1933 C C . LEU A 1 243 ? -15.958 -18.297 -25.348 1.00 47.38 243 LEU A C 1
ATOM 1935 O O . LEU A 1 243 ? -15.865 -17.895 -24.163 1.00 47.38 243 LEU A O 1
#

Mean predicted aligned error: 16.78 Å

Radius of gyration: 22.98 Å; Cα contacts (8 Å, |Δi|>4): 265; chains: 1; bounding box: 51×53×62 Å

Nearest PDB structures (foldseek):
  6ain-assembly2_B  TM=9.051E-01  e=1.106E-10  Pseudomonas putida
  7yj0-assembly1_A  TM=8.395E-01  e=3.611E-07  Boreostereum vibrans
  6sw2-assembly1_A  TM=8.317E-01  e=4.978E-07  Pseudomonas aeruginosa PAO1
  7yj0-assembly1_B  TM=8.372E-01  e=5.309E-07  Boreostereum vibrans
  4h2n-assembly1_A  TM=8.301E-01  e=9.462E-07  Mesorhizobium japonicum MAFF 303099

Secondary structure (DSSP, 8-state):
---TT-PPPSEEEE--SHHHHHHHHHHHHTT--EEEE-SSSSS--S----EE-HHHHHHHHHHT-HHHHHHT-EEE-EEEEEETTEEEEEEE---S-SS--SEEE--HHHHHHHHHHHHHHTS--EEESS--EEEEESSSSS-EEEE---------S-----TTS----SHHHHHTT-HHHHTTS-GGGHHHHHHHHHHTTSHHHHHHHHHHHHTTSPPTTTTGGGS-HHHHHHHHHTSPPP-

pLDDT: mean 71.83, std 22.19, range [20.78, 96.56]

Organism: NCBI:txid47803

Foldseek 3Di:
DDDPPDDAQPEEFEALAPVSLLVLLVCLVVVRAYEYEHQAQDYDPDQDDFKAWPVNLVSCVVSVQNVVQQVQWDFPQKDFDDDPNHTPDMDGAADPDDSGGGMIGHGRVSSSVSSVCCCCPVRVHHYDYNADQDDFDPPPVGGDRDRDPDDDDDDDDDDDDDPPCPLDPDPVCVVVVNVVVSVPHDPVCVVVVVVLVVLCVDPVSVVVVVLVVVVPDDDLCVCVVPDDVVSSVVSVVPHDDDD